Protein AF-A0A7U5Y469-F1 (afdb_monomer_lite)

Foldseek 3Di:
DDDDDDDDDDDDPDDDPDDDDDDPDPDPPVVVVVVVVVVVVVVVVVVVDPPCPVVVVVVVCVVCCLQDDDPPWWAKEWEAEPVDDLVLLLQQLLLCVLLLHEYEYLAADVNDPVNRVVSCCVRNVVSPRHYYYDNLVCQQDVPPAPGKIKIFGDDPPDDQGPDSYGDPVRIFMDHDSDHLLVRLVVRCVVPVVCVVVSVVSNVSSVD

Structure (mmCIF, N/CA/C/O backbone):
data_AF-A0A7U5Y469-F1
#
_entry.id   AF-A0A7U5Y469-F1
#
loop_
_atom_site.group_PDB
_atom_site.id
_atom_site.type_symbol
_atom_site.label_atom_id
_atom_site.label_alt_id
_atom_site.label_comp_id
_atom_site.label_asym_id
_atom_site.label_entity_id
_atom_site.label_seq_id
_atom_site.pdbx_PDB_ins_code
_atom_site.Cartn_x
_atom_site.Cartn_y
_atom_site.Cartn_z
_atom_site.occupancy
_atom_site.B_iso_or_equiv
_atom_site.auth_seq_id
_atom_site.auth_comp_id
_atom_site.auth_asym_id
_atom_site.auth_atom_id
_atom_site.pdbx_PDB_model_num
ATOM 1 N N . MET A 1 1 ? -8.457 34.739 -62.407 1.00 38.78 1 MET A N 1
ATOM 2 C CA . MET A 1 1 ? -8.232 36.178 -62.686 1.00 38.78 1 MET A CA 1
ATOM 3 C C . MET A 1 1 ? -8.998 36.943 -61.613 1.00 38.78 1 MET A C 1
ATOM 5 O O . MET A 1 1 ? -10.177 36.676 -61.470 1.00 38.78 1 MET A O 1
ATOM 9 N N . ARG A 1 2 ? -8.314 37.534 -60.618 1.00 35.31 2 ARG A N 1
ATOM 10 C CA . ARG A 1 2 ? -7.908 38.963 -60.563 1.00 35.31 2 ARG A CA 1
ATOM 11 C C . ARG A 1 2 ? -9.117 39.903 -60.710 1.00 35.31 2 ARG A C 1
ATOM 13 O O . ARG A 1 2 ? -9.827 39.750 -61.685 1.00 35.31 2 ARG A O 1
ATOM 20 N N . ALA A 1 3 ? -9.351 40.951 -59.931 1.00 37.88 3 ALA A N 1
ATOM 21 C CA . ALA A 1 3 ? -8.860 41.505 -58.668 1.00 37.88 3 ALA A CA 1
ATOM 22 C C . ALA A 1 3 ? -9.616 42.846 -58.497 1.00 37.88 3 ALA A C 1
ATOM 24 O O . ALA A 1 3 ? -9.949 43.460 -59.508 1.00 37.88 3 ALA A O 1
ATOM 25 N N . ALA A 1 4 ? -9.717 43.325 -57.250 1.00 42.72 4 ALA A N 1
ATOM 26 C CA . ALA A 1 4 ? -9.890 44.736 -56.855 1.00 42.72 4 ALA A CA 1
ATOM 27 C C . ALA A 1 4 ? -11.288 45.365 -57.091 1.00 42.72 4 ALA A C 1
ATOM 29 O O . ALA A 1 4 ? -12.003 44.980 -58.000 1.00 42.72 4 ALA A O 1
ATOM 30 N N . ALA A 1 5 ? -11.773 46.336 -56.316 1.00 42.03 5 ALA A N 1
ATOM 31 C CA . ALA A 1 5 ? -11.178 47.215 -55.306 1.00 42.03 5 ALA A CA 1
ATOM 32 C C . ALA A 1 5 ? -12.344 47.732 -54.418 1.00 42.03 5 ALA A C 1
ATOM 34 O O . ALA A 1 5 ? -13.440 47.927 -54.927 1.00 42.03 5 ALA A O 1
ATOM 35 N N . ALA A 1 6 ? -12.215 47.784 -53.092 1.00 44.22 6 ALA A N 1
ATOM 36 C CA . ALA A 1 6 ? -11.755 48.940 -52.307 1.00 44.22 6 ALA A CA 1
ATOM 37 C C . ALA A 1 6 ? -12.898 49.838 -51.785 1.00 44.22 6 ALA A C 1
ATOM 39 O O . ALA A 1 6 ? -13.894 50.063 -52.458 1.00 44.22 6 ALA A O 1
ATOM 40 N N . ASN A 1 7 ? -12.661 50.380 -50.586 1.00 46.97 7 ASN A N 1
ATOM 41 C CA . ASN A 1 7 ? -13.441 51.367 -49.833 1.00 46.97 7 ASN A CA 1
ATOM 42 C C . ASN A 1 7 ? -14.693 50.870 -49.110 1.00 46.97 7 ASN A C 1
ATOM 44 O O . ASN A 1 7 ? -15.785 50.906 -49.654 1.00 46.97 7 ASN A O 1
ATOM 48 N N . LEU A 1 8 ? -14.514 50.518 -47.833 1.00 44.88 8 LEU A N 1
ATOM 49 C CA . LEU A 1 8 ? -15.251 51.098 -46.694 1.00 44.88 8 LEU A CA 1
ATOM 50 C C . LEU A 1 8 ? -14.643 50.562 -45.379 1.00 44.88 8 LEU A C 1
ATOM 52 O O . LEU A 1 8 ? -15.310 49.981 -44.528 1.00 44.88 8 LEU A O 1
ATOM 56 N N . LEU A 1 9 ? -13.325 50.746 -45.218 1.00 44.69 9 LEU A N 1
ATOM 57 C CA . LEU A 1 9 ? -12.769 50.910 -43.875 1.00 44.69 9 LEU A CA 1
ATOM 58 C C . LEU A 1 9 ? -13.308 52.242 -43.321 1.00 44.69 9 LEU A C 1
ATOM 60 O O . LEU A 1 9 ? -13.488 53.196 -44.080 1.00 44.69 9 LEU A O 1
ATOM 64 N N . THR A 1 10 ? -13.405 52.340 -41.994 1.00 50.31 10 THR A N 1
ATOM 65 C CA . THR A 1 10 ? -13.473 53.590 -41.200 1.00 50.31 10 THR A CA 1
ATOM 66 C C . THR A 1 10 ? -14.848 54.167 -40.811 1.00 50.31 10 THR A C 1
ATOM 68 O O . THR A 1 10 ? -15.039 55.374 -40.922 1.00 50.31 10 THR A O 1
ATOM 71 N N . THR A 1 11 ? -15.804 53.391 -40.267 1.00 48.69 11 THR A N 1
ATOM 72 C CA . THR A 1 11 ? -16.875 54.035 -39.442 1.00 48.69 11 THR A CA 1
ATOM 73 C C . THR A 1 11 ? -17.610 53.201 -38.378 1.00 48.69 11 THR A C 1
ATOM 75 O O . THR A 1 11 ? -18.573 53.701 -37.813 1.00 48.69 11 THR A O 1
ATOM 78 N N . LEU A 1 12 ? -17.201 51.973 -38.036 1.00 46.12 12 LEU A N 1
ATOM 79 C CA . LEU A 1 12 ? -17.941 51.168 -37.031 1.00 46.12 12 LEU A CA 1
ATOM 80 C C . LEU A 1 12 ? -17.178 50.886 -35.725 1.00 46.12 12 LEU A C 1
ATOM 82 O O . LEU A 1 12 ? -17.640 50.123 -34.884 1.00 46.12 12 LEU A O 1
ATOM 86 N N . LEU A 1 13 ? -16.044 51.557 -35.507 1.00 50.41 13 LEU A N 1
ATOM 87 C CA . LEU A 1 13 ? -15.354 51.610 -34.213 1.00 50.41 13 LEU A CA 1
ATOM 88 C C . LEU A 1 13 ? -15.715 52.897 -33.466 1.00 50.41 13 LEU A C 1
ATOM 90 O O . LEU A 1 13 ? -14.867 53.767 -33.295 1.00 50.41 13 LEU A O 1
ATOM 94 N N . THR A 1 14 ? -16.966 53.064 -33.041 1.00 50.84 14 THR A N 1
ATOM 95 C CA . THR A 1 14 ? -17.320 53.945 -31.911 1.00 50.84 14 THR A CA 1
ATOM 96 C C . THR A 1 14 ? -18.787 53.741 -31.538 1.00 50.84 14 THR A C 1
ATOM 98 O O . THR A 1 14 ? -19.609 53.526 -32.410 1.00 50.84 14 THR A O 1
ATOM 101 N N . THR A 1 15 ? -19.095 53.849 -30.243 1.00 51.00 15 THR A N 1
ATOM 102 C CA . THR A 1 15 ? -20.435 53.821 -29.616 1.00 51.00 15 THR A CA 1
ATOM 103 C C . THR A 1 15 ? -21.035 52.454 -29.259 1.00 51.00 15 THR A C 1
ATOM 105 O O . THR A 1 15 ? -22.102 52.084 -29.734 1.00 51.00 15 THR A O 1
ATOM 108 N N . ALA A 1 16 ? -20.417 51.747 -28.308 1.00 43.84 16 ALA A N 1
ATOM 109 C CA . ALA A 1 16 ? -21.156 50.842 -27.410 1.00 43.84 16 ALA A CA 1
ATOM 110 C C . ALA A 1 16 ? -20.590 50.822 -25.970 1.00 43.84 16 ALA A C 1
ATOM 112 O O . ALA A 1 16 ? -20.746 49.850 -25.241 1.00 43.84 16 ALA A O 1
ATOM 113 N N . SER A 1 17 ? -19.931 51.906 -25.542 1.00 47.94 17 SER A N 1
ATOM 114 C CA . SER A 1 17 ? -19.347 52.053 -24.195 1.00 47.94 17 SER A CA 1
ATOM 115 C C . SER A 1 17 ? -20.264 52.771 -23.196 1.00 47.94 17 SER A C 1
ATOM 117 O O . SER A 1 17 ? -19.776 53.341 -22.226 1.00 47.94 17 SER A O 1
ATOM 119 N N . VAL A 1 18 ? -21.584 52.778 -23.402 1.00 45.66 18 VAL A N 1
ATOM 120 C CA . VAL A 1 18 ? -22.520 53.450 -22.483 1.00 45.66 18 VAL A CA 1
ATOM 121 C C . VAL A 1 18 ? -23.610 52.481 -22.045 1.00 45.66 18 VAL A C 1
ATOM 123 O O . VAL A 1 18 ? -24.737 52.530 -22.517 1.00 45.66 18 VAL A O 1
ATOM 126 N N . VAL A 1 19 ? -23.254 51.598 -21.115 1.00 46.66 19 VAL A N 1
ATOM 127 C CA . VAL A 1 19 ? -24.196 51.065 -20.122 1.00 46.66 19 VAL A CA 1
ATOM 128 C C . VAL A 1 19 ? -23.485 51.153 -18.775 1.00 46.66 19 VAL A C 1
ATOM 130 O O . VAL A 1 19 ? -22.853 50.209 -18.308 1.00 46.66 19 VAL A O 1
ATOM 133 N N . ILE A 1 20 ? -23.513 52.352 -18.193 1.00 50.09 20 ILE A N 1
ATOM 134 C CA . ILE A 1 20 ? -23.060 52.621 -16.830 1.00 50.09 20 ILE A CA 1
ATOM 135 C C . ILE A 1 20 ? -24.307 52.754 -15.954 1.00 50.09 20 ILE A C 1
ATOM 137 O O . ILE A 1 20 ? -25.084 53.685 -16.116 1.00 50.09 20 ILE A O 1
ATOM 141 N N . CYS A 1 21 ? -24.447 51.799 -15.034 1.00 47.06 21 CYS A N 1
ATOM 142 C CA . CYS A 1 21 ? -24.882 51.952 -13.643 1.00 47.06 21 CYS A CA 1
ATOM 143 C C . CYS A 1 21 ? -25.937 53.041 -13.342 1.00 47.06 21 CYS A C 1
ATOM 145 O O . CYS A 1 21 ? -25.638 54.104 -12.795 1.00 47.06 21 CYS A O 1
ATOM 147 N N . GLU A 1 22 ? -27.200 52.732 -13.626 1.00 49.53 22 GLU A N 1
ATOM 148 C CA . GLU A 1 22 ? -28.364 53.522 -13.220 1.00 49.53 22 GLU A CA 1
ATOM 149 C C . GLU A 1 22 ? -28.902 53.054 -11.856 1.00 49.53 22 GLU A C 1
ATOM 151 O O . GLU A 1 22 ? -29.916 52.369 -11.763 1.00 49.53 22 GLU A O 1
ATOM 156 N N . SER A 1 23 ? -28.205 53.386 -10.765 1.00 48.56 23 SER A N 1
ATOM 157 C CA . SER A 1 23 ? -28.749 53.179 -9.405 1.00 48.56 23 SER A CA 1
ATOM 158 C C . SER A 1 23 ? -28.303 54.207 -8.353 1.00 48.56 23 SER A C 1
ATOM 160 O O . SER A 1 23 ? -28.606 54.074 -7.168 1.00 48.56 23 SER A O 1
ATOM 162 N N . ALA A 1 24 ? -27.643 55.297 -8.753 1.00 49.44 24 ALA A N 1
ATOM 163 C CA . ALA A 1 24 ? -26.948 56.192 -7.824 1.00 49.44 24 ALA A CA 1
ATOM 164 C C . ALA A 1 24 ? -27.745 57.422 -7.330 1.00 49.44 24 ALA A C 1
ATOM 166 O O . ALA A 1 24 ? -27.166 58.503 -7.228 1.00 49.44 24 ALA A O 1
ATOM 167 N N . ARG A 1 25 ? -29.048 57.324 -7.008 1.00 49.28 25 ARG A N 1
ATOM 168 C CA . ARG A 1 25 ? -29.779 58.484 -6.426 1.00 49.28 25 ARG A CA 1
ATOM 169 C C . ARG A 1 25 ? -30.718 58.229 -5.245 1.00 49.28 25 ARG A C 1
ATOM 171 O O . ARG A 1 25 ? -31.347 59.179 -4.792 1.00 49.28 25 ARG A O 1
ATOM 178 N N . ALA A 1 26 ? -30.785 57.025 -4.678 1.00 48.25 26 ALA A N 1
ATOM 179 C CA . ALA A 1 26 ? -31.778 56.756 -3.629 1.00 48.25 26 ALA A CA 1
ATOM 180 C C . ALA A 1 26 ? -31.285 55.917 -2.438 1.00 48.25 26 ALA A C 1
ATOM 182 O O . ALA A 1 26 ? -32.012 55.039 -1.998 1.00 48.25 26 ALA A O 1
ATOM 183 N N . GLN A 1 27 ? -30.092 56.162 -1.877 1.00 52.81 27 GLN A N 1
ATOM 184 C CA . GLN A 1 27 ? -29.659 55.483 -0.635 1.00 52.81 27 GLN A CA 1
ATOM 185 C C . GLN A 1 27 ? -28.788 56.368 0.282 1.00 52.81 27 GLN A C 1
ATOM 187 O O . GLN A 1 27 ? -27.639 56.051 0.560 1.00 52.81 27 GLN A O 1
ATOM 192 N N . ALA A 1 28 ? -29.334 57.480 0.788 1.00 50.78 28 ALA A N 1
ATOM 193 C CA . ALA A 1 28 ? -28.667 58.319 1.803 1.00 50.78 28 ALA A CA 1
ATOM 194 C C . ALA A 1 28 ? -29.178 58.092 3.248 1.00 50.78 28 ALA A C 1
ATOM 196 O O . ALA A 1 28 ? -28.729 58.763 4.172 1.00 50.78 28 ALA A O 1
ATOM 197 N N . GLY A 1 29 ? -30.114 57.155 3.460 1.00 47.47 29 GLY A N 1
ATOM 198 C CA . GLY A 1 29 ? -30.741 56.906 4.772 1.00 47.47 29 GLY A CA 1
ATOM 199 C C . GLY A 1 29 ? -30.351 55.597 5.470 1.00 47.47 29 GLY A C 1
ATOM 200 O O . GLY A 1 29 ? -30.452 55.512 6.688 1.00 47.47 29 GLY A O 1
ATOM 201 N N . LEU A 1 30 ? -29.876 54.584 4.737 1.00 49.69 30 LEU A N 1
ATOM 202 C CA . LEU A 1 30 ? -29.615 53.240 5.286 1.00 49.69 30 LEU A CA 1
ATOM 203 C C . LEU A 1 30 ? -28.184 53.055 5.822 1.00 49.69 30 LEU A C 1
ATOM 205 O O . LEU A 1 30 ? -27.932 52.163 6.628 1.00 49.69 30 LEU A O 1
ATOM 209 N N . THR A 1 31 ? -27.245 53.923 5.443 1.00 49.34 31 THR A N 1
ATOM 210 C CA . THR A 1 31 ? -25.843 53.852 5.890 1.00 49.34 31 THR A CA 1
ATOM 211 C C . THR A 1 31 ? -25.619 54.360 7.314 1.00 49.34 31 THR A C 1
ATOM 213 O O . THR A 1 31 ? -24.613 54.001 7.920 1.00 49.34 31 THR A O 1
ATOM 216 N N . ARG A 1 32 ? -26.551 55.131 7.902 1.00 49.47 32 ARG A N 1
ATOM 217 C CA . ARG A 1 32 ? -26.468 55.491 9.332 1.00 49.47 32 ARG A CA 1
ATOM 218 C C . ARG A 1 32 ? -26.771 54.308 10.246 1.00 49.47 32 ARG A C 1
ATOM 220 O O . ARG A 1 32 ? -26.072 54.129 11.232 1.00 49.47 32 ARG A O 1
ATOM 227 N N . GLN A 1 33 ? -27.766 53.492 9.903 1.00 49.38 33 GLN A N 1
ATOM 228 C CA . GLN A 1 33 ? -28.165 52.361 10.744 1.00 49.38 33 GLN A CA 1
ATOM 229 C C . GLN A 1 33 ? -27.181 51.184 10.651 1.00 49.38 33 GLN A C 1
ATOM 231 O O . GLN A 1 33 ? -26.982 50.468 11.629 1.00 49.38 33 GLN A O 1
ATOM 236 N N . TYR A 1 34 ? -26.516 51.014 9.503 1.00 43.62 34 TYR A N 1
ATOM 237 C CA . TYR A 1 34 ? -25.501 49.971 9.337 1.00 43.62 34 TYR A CA 1
ATOM 238 C C . TYR A 1 34 ? -24.209 50.259 10.123 1.00 43.62 34 TYR A C 1
ATOM 240 O O . TYR A 1 34 ? -23.581 49.333 10.621 1.00 43.62 34 TYR A O 1
ATOM 248 N N . ASN A 1 35 ? -23.828 51.532 10.288 1.00 56.12 35 ASN A N 1
ATOM 249 C CA . ASN A 1 35 ? -22.576 51.892 10.964 1.00 56.12 35 ASN A CA 1
ATOM 250 C C . ASN A 1 35 ? -22.630 51.688 12.496 1.00 56.12 35 ASN A C 1
ATOM 252 O O . ASN A 1 35 ? -21.603 51.432 13.120 1.00 56.12 35 ASN A O 1
ATOM 256 N N . ASP A 1 36 ? -23.823 51.750 13.092 1.00 45.97 36 ASP A N 1
ATOM 257 C CA . ASP A 1 36 ? -24.035 51.590 14.540 1.00 45.97 36 ASP A CA 1
ATOM 258 C C . ASP A 1 36 ? -23.906 50.117 14.982 1.00 45.97 36 ASP A C 1
ATOM 260 O O . ASP A 1 36 ? -23.249 49.781 15.965 1.00 45.97 36 ASP A O 1
ATOM 264 N N . SER A 1 37 ? -24.413 49.189 14.162 1.00 49.16 37 SER A N 1
ATOM 265 C CA . SER A 1 37 ? -24.309 47.744 14.425 1.00 49.16 37 SER A CA 1
ATOM 266 C C . SER A 1 37 ? -22.900 47.183 14.181 1.00 49.16 37 SER A C 1
ATOM 268 O O . SER A 1 37 ? -22.519 46.189 14.803 1.00 49.16 37 SER A O 1
ATOM 270 N N . SER A 1 38 ? -22.076 47.846 13.363 1.00 49.66 38 SER A N 1
ATOM 271 C CA . SER A 1 38 ? -20.653 47.512 13.219 1.00 49.66 38 SER A CA 1
ATOM 272 C C . SER A 1 38 ? -19.763 48.009 14.367 1.00 49.66 38 SER A C 1
ATOM 274 O O . SER A 1 38 ? -18.688 47.443 14.556 1.00 49.66 38 SER A O 1
ATOM 276 N N . GLN A 1 39 ? -20.183 49.005 15.163 1.00 51.97 39 GLN A N 1
ATOM 277 C CA . GLN A 1 39 ? -19.380 49.494 16.299 1.00 51.97 39 GLN A CA 1
ATOM 278 C C . GLN A 1 39 ? -19.619 48.725 17.607 1.00 51.97 39 GLN A C 1
ATOM 280 O O . GLN A 1 39 ? -18.714 48.650 18.439 1.00 51.97 39 GLN A O 1
ATOM 285 N N . GLN A 1 40 ? -20.768 48.061 17.774 1.00 49.78 40 GLN A N 1
ATOM 286 C CA . GLN A 1 40 ? -20.980 47.175 18.928 1.00 49.78 40 GLN A CA 1
ATOM 287 C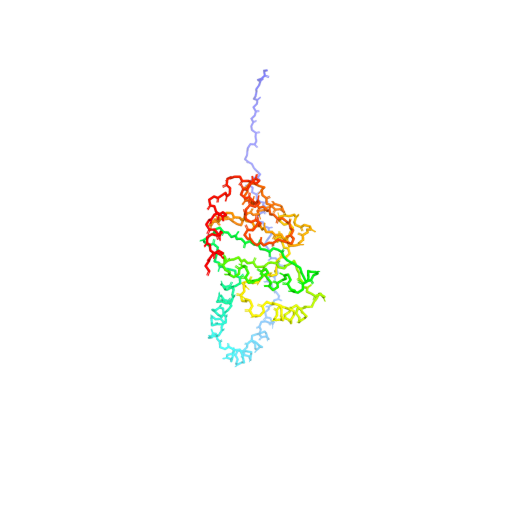 C . GLN A 1 40 ? -20.271 45.812 18.768 1.00 49.78 40 GLN A C 1
ATOM 289 O O . GLN A 1 40 ? -19.826 45.231 19.755 1.00 49.78 40 GLN A O 1
ATOM 294 N N . SER A 1 41 ? -20.097 45.307 17.538 1.00 46.53 41 SER A N 1
ATOM 295 C CA . SER A 1 41 ? -19.478 43.989 17.296 1.00 46.53 41 SER A CA 1
ATOM 296 C C . SER A 1 41 ? -17.939 43.998 17.330 1.00 46.53 41 SER A C 1
ATOM 298 O O . SER A 1 41 ? -17.324 42.935 17.431 1.00 46.53 41 SER A O 1
ATOM 300 N N . SER A 1 42 ? -17.292 45.171 17.294 1.00 48.62 42 SER A N 1
ATOM 301 C CA . SER A 1 42 ? -15.830 45.306 17.417 1.00 48.62 42 SER A CA 1
ATOM 302 C C . SER A 1 42 ? -15.303 45.184 18.852 1.00 48.62 42 SER A C 1
ATOM 304 O O . SER A 1 42 ? -14.103 44.995 19.036 1.00 48.62 42 SER A O 1
ATOM 306 N N . ALA A 1 43 ? -16.169 45.246 19.870 1.00 46.28 43 ALA A N 1
ATOM 307 C CA . ALA A 1 43 ? -15.771 45.016 21.262 1.00 46.28 43 ALA A CA 1
ATOM 308 C C . ALA A 1 43 ? -15.692 43.517 21.620 1.00 46.28 43 ALA A C 1
ATOM 310 O O . ALA A 1 43 ? -14.866 43.132 22.446 1.00 46.28 43 ALA A O 1
ATOM 311 N N . ASP A 1 44 ? -16.478 42.664 20.950 1.00 44.22 44 ASP A N 1
ATOM 312 C CA . ASP A 1 44 ? -16.439 41.205 21.142 1.00 44.22 44 ASP A CA 1
ATOM 313 C C . ASP A 1 44 ? -15.594 40.467 20.087 1.00 44.22 44 ASP A C 1
ATOM 315 O O . ASP A 1 44 ? -15.032 39.414 20.386 1.00 44.22 44 ASP A O 1
ATOM 319 N N . ALA A 1 45 ? -15.367 41.052 18.902 1.00 44.94 45 ALA A N 1
ATOM 320 C CA . ALA A 1 45 ? -14.375 40.549 17.941 1.00 44.94 45 ALA A CA 1
ATOM 321 C C . ALA A 1 45 ? -12.917 40.767 18.398 1.00 44.94 45 ALA A C 1
ATOM 323 O O . ALA A 1 45 ? -12.018 40.060 17.952 1.00 44.94 45 ALA A O 1
ATOM 324 N N . ALA A 1 46 ? -12.670 41.688 19.337 1.00 45.41 46 ALA A N 1
ATOM 325 C CA . ALA A 1 46 ? -11.348 41.905 19.930 1.00 45.41 46 ALA A CA 1
ATOM 326 C C . ALA A 1 46 ? -10.919 40.805 20.928 1.00 45.41 46 ALA A C 1
ATOM 328 O O . ALA A 1 46 ? -9.792 40.840 21.422 1.00 45.41 46 ALA A O 1
ATOM 329 N N . ARG A 1 47 ? -11.780 39.816 21.230 1.00 44.81 47 ARG A N 1
ATOM 330 C CA . ARG A 1 47 ? -11.419 38.648 22.059 1.00 44.81 47 ARG A CA 1
ATOM 331 C C . ARG A 1 47 ? -11.055 37.393 21.269 1.00 44.81 47 ARG A C 1
ATOM 333 O O . ARG A 1 47 ? -10.522 36.461 21.864 1.00 44.81 47 ARG A O 1
ATOM 340 N N . VAL A 1 48 ? -11.260 37.371 19.954 1.00 55.78 48 VAL A N 1
ATOM 341 C CA . VAL A 1 48 ? -10.639 36.354 19.096 1.00 55.78 48 VAL A CA 1
ATOM 342 C C . VAL A 1 48 ? -9.344 36.966 18.589 1.00 55.78 48 VAL A C 1
ATOM 344 O O . VAL A 1 48 ? -9.310 37.637 17.560 1.00 55.78 48 VAL A O 1
ATOM 347 N N . SER A 1 49 ? -8.291 36.844 19.396 1.00 57.72 49 SER A N 1
ATOM 348 C CA . SER A 1 49 ? -7.004 37.445 19.076 1.00 57.72 49 SER A CA 1
ATOM 349 C C . SER A 1 49 ? -6.498 36.905 17.736 1.00 57.72 49 SER A C 1
ATOM 351 O O . SER A 1 49 ? -6.493 35.703 17.468 1.00 57.72 49 SER A O 1
ATOM 353 N N . SER A 1 50 ? -6.007 37.814 16.898 1.00 55.03 50 SER A N 1
ATOM 354 C CA . SER A 1 50 ? -5.276 37.529 15.657 1.00 55.03 50 SER A CA 1
ATOM 355 C C . SER A 1 50 ? -3.997 36.702 15.869 1.00 55.03 50 SER A C 1
ATOM 357 O O . SER A 1 50 ? -3.276 36.415 14.915 1.00 55.03 50 SER A O 1
ATOM 359 N N . THR A 1 51 ? -3.715 36.305 17.109 1.00 56.09 51 THR A N 1
ATOM 360 C CA . THR A 1 51 ? -2.520 35.583 17.533 1.00 56.09 51 THR A CA 1
ATOM 361 C C . THR A 1 51 ? -2.607 34.073 17.307 1.00 56.09 51 THR A C 1
ATOM 363 O O . THR A 1 51 ? -1.566 33.430 17.340 1.00 56.09 51 THR A O 1
ATOM 366 N N . ASP A 1 52 ? -3.775 33.486 17.025 1.00 67.50 52 ASP A N 1
ATOM 367 C CA . ASP A 1 52 ? -3.876 32.011 16.998 1.00 67.50 52 ASP A CA 1
ATOM 368 C C . ASP A 1 52 ? -4.268 31.396 15.647 1.00 67.50 52 ASP A C 1
ATOM 370 O O . ASP A 1 52 ? -4.392 30.184 15.512 1.00 67.50 52 ASP A O 1
ATOM 374 N N . LEU A 1 53 ? -4.417 32.202 14.593 1.00 70.94 53 LEU A N 1
ATOM 375 C CA . LEU A 1 53 ? -4.608 31.660 13.239 1.00 70.94 53 LEU A CA 1
ATOM 376 C C . LEU A 1 53 ? -3.290 31.155 12.643 1.00 70.94 53 LEU A C 1
ATOM 378 O O . LEU A 1 53 ? -3.269 30.112 11.999 1.00 70.94 53 LEU A O 1
ATOM 382 N N . SER A 1 54 ? -2.182 31.858 12.884 1.00 74.56 54 SER A N 1
ATOM 383 C CA . SER A 1 54 ? -0.848 31.450 12.426 1.00 74.56 54 SER A CA 1
ATOM 384 C C . SER A 1 54 ? -0.295 30.268 13.226 1.00 74.56 54 SER A C 1
ATOM 386 O O . SER A 1 54 ? 0.354 29.393 12.657 1.00 74.56 54 SER A O 1
ATOM 388 N N . ALA A 1 55 ? -0.586 30.196 14.526 1.00 81.31 55 ALA A N 1
ATOM 389 C CA . ALA A 1 55 ? -0.232 29.050 15.356 1.00 81.31 55 ALA A CA 1
ATOM 390 C C . ALA A 1 55 ? -1.068 27.813 14.990 1.00 81.31 55 ALA A C 1
ATOM 392 O O . ALA A 1 55 ? -0.495 26.738 14.810 1.00 81.31 55 ALA A O 1
ATOM 393 N N . LEU A 1 56 ? -2.377 27.964 14.755 1.00 78.94 56 LEU A N 1
ATOM 394 C CA . LEU A 1 56 ? -3.209 26.885 14.224 1.00 78.94 56 LEU A CA 1
ATOM 395 C C . LEU A 1 56 ? -2.769 26.456 12.815 1.00 78.94 56 LEU A C 1
ATOM 397 O O . LEU A 1 56 ? -2.653 25.260 12.562 1.00 78.94 56 LEU A O 1
ATOM 401 N N . ALA A 1 57 ? -2.450 27.399 11.920 1.00 81.75 57 ALA A N 1
ATOM 402 C CA . ALA A 1 57 ? -1.897 27.098 10.599 1.00 81.75 57 ALA A CA 1
ATOM 403 C C . ALA A 1 57 ? -0.578 26.323 10.707 1.00 81.75 57 ALA A C 1
ATOM 405 O O . ALA A 1 57 ? -0.427 25.309 10.043 1.00 81.75 57 ALA A O 1
ATOM 406 N N . ALA A 1 58 ? 0.328 26.698 11.612 1.00 79.25 58 ALA A N 1
ATOM 407 C CA . ALA A 1 58 ? 1.571 25.964 11.843 1.00 79.25 58 ALA A CA 1
ATOM 408 C C . ALA A 1 58 ? 1.342 24.562 12.441 1.00 79.25 58 ALA A C 1
ATOM 410 O O . ALA A 1 58 ? 2.141 23.651 12.221 1.00 79.25 58 ALA A O 1
ATOM 411 N N . VAL A 1 59 ? 0.274 24.360 13.218 1.00 79.69 59 VAL A N 1
ATOM 412 C CA . VAL A 1 59 ? -0.133 23.029 13.699 1.00 79.69 59 VAL A CA 1
ATOM 413 C C . VAL A 1 59 ? -0.705 22.198 12.551 1.00 79.69 59 VAL A C 1
ATOM 415 O O . VAL A 1 59 ? -0.302 21.046 12.394 1.00 79.69 59 VAL A O 1
ATOM 418 N N . TYR A 1 60 ? -1.570 22.774 11.711 1.00 74.56 60 TYR A N 1
ATOM 419 C CA . TYR A 1 60 ? -2.090 22.103 10.521 1.00 74.56 60 TYR A CA 1
ATOM 420 C C . TYR A 1 60 ? -1.009 21.836 9.484 1.00 74.56 60 TYR A C 1
ATOM 422 O O . TYR A 1 60 ? -1.040 20.771 8.905 1.00 74.56 60 TYR A O 1
ATOM 430 N N . GLU A 1 61 ? -0.037 22.716 9.262 1.00 69.12 61 GLU A N 1
ATOM 431 C CA . GLU A 1 61 ? 1.083 22.482 8.345 1.00 69.12 61 GLU A CA 1
ATOM 432 C C . GLU A 1 61 ? 2.029 21.403 8.869 1.00 69.12 61 GLU A C 1
ATOM 434 O O . GLU A 1 61 ? 2.534 20.605 8.087 1.00 69.12 61 GLU A O 1
ATOM 439 N N . ARG A 1 62 ? 2.226 21.300 10.189 1.00 64.06 62 ARG A N 1
ATOM 440 C CA . ARG A 1 62 ? 2.955 20.167 10.782 1.00 64.06 62 ARG A CA 1
ATOM 441 C C . ARG A 1 62 ? 2.165 18.866 10.655 1.00 64.06 62 ARG A C 1
ATOM 443 O O . ARG A 1 62 ? 2.745 17.855 10.282 1.00 64.06 62 ARG A O 1
ATOM 450 N N . ALA A 1 63 ? 0.856 18.890 10.904 1.00 57.41 63 ALA A N 1
ATOM 451 C CA . ALA A 1 63 ? -0.010 17.719 10.761 1.00 57.41 63 ALA A CA 1
ATOM 452 C C . ALA A 1 63 ? -0.196 17.304 9.285 1.00 57.41 63 ALA A C 1
ATOM 454 O O . ALA A 1 63 ? -0.164 16.119 8.962 1.00 57.41 63 ALA A O 1
ATOM 455 N N . ALA A 1 64 ? -0.320 18.271 8.377 1.00 53.22 64 ALA A N 1
ATOM 456 C CA . ALA A 1 64 ? -0.404 18.105 6.929 1.00 53.22 64 ALA A CA 1
ATOM 457 C C . ALA A 1 64 ? 0.939 17.663 6.350 1.00 53.22 64 ALA A C 1
ATOM 459 O O . ALA A 1 64 ? 0.968 16.767 5.519 1.00 53.22 64 ALA A O 1
ATOM 460 N N . GLY A 1 65 ? 2.054 18.199 6.847 1.00 45.22 65 GLY A N 1
ATOM 461 C CA . GLY A 1 65 ? 3.403 17.751 6.515 1.00 45.22 65 GLY A CA 1
ATOM 462 C C . GLY A 1 65 ? 3.671 16.307 6.940 1.00 45.22 65 GLY A C 1
ATOM 463 O O . GLY A 1 65 ? 4.414 15.616 6.255 1.00 45.22 65 GLY A O 1
ATOM 464 N N . THR A 1 66 ? 3.014 15.809 7.997 1.00 47.34 66 THR A N 1
ATOM 465 C CA . THR A 1 66 ? 3.067 14.384 8.368 1.00 47.34 66 THR A CA 1
ATOM 466 C C . THR A 1 66 ? 2.111 13.489 7.574 1.00 47.34 66 THR A C 1
ATOM 468 O O . THR A 1 66 ? 2.373 12.294 7.481 1.00 47.34 66 THR A O 1
ATOM 471 N N . VAL A 1 67 ? 1.022 14.021 6.995 1.00 49.00 67 VAL A N 1
ATOM 472 C CA . VAL A 1 67 ? 0.094 13.230 6.150 1.00 49.00 67 VAL A CA 1
ATOM 473 C C . VAL A 1 67 ? 0.337 13.381 4.644 1.00 49.00 67 VAL A C 1
ATOM 475 O O . VAL A 1 67 ? -0.196 12.602 3.859 1.00 49.00 67 VAL A O 1
ATOM 478 N N . ALA A 1 68 ? 1.126 14.366 4.223 1.00 51.69 68 ALA A N 1
ATOM 479 C CA . ALA A 1 68 ? 1.329 14.713 2.825 1.00 51.69 68 ALA A CA 1
ATOM 480 C C . ALA A 1 68 ? 2.686 15.391 2.608 1.00 51.69 68 ALA A C 1
ATOM 482 O O . ALA A 1 68 ? 2.731 16.524 2.148 1.00 51.69 68 ALA A O 1
ATOM 483 N N . SER A 1 69 ? 3.795 14.737 2.946 1.00 48.03 69 SER A N 1
ATOM 484 C CA . SER A 1 69 ? 5.134 15.050 2.421 1.00 48.03 69 SER A CA 1
ATOM 485 C C . SER A 1 69 ? 6.130 14.054 2.987 1.00 48.03 69 SER A C 1
ATOM 487 O O . SER A 1 69 ? 6.323 14.056 4.191 1.00 48.03 69 SER A O 1
ATOM 489 N N . GLN A 1 70 ? 6.759 13.240 2.140 1.00 46.47 70 GLN A N 1
ATOM 490 C CA . GLN A 1 70 ? 8.209 12.970 2.107 1.00 46.47 70 GLN A CA 1
ATOM 491 C C . GLN A 1 70 ? 8.471 11.836 1.104 1.00 46.47 70 GLN A C 1
ATOM 493 O O . GLN A 1 70 ? 8.930 10.766 1.470 1.00 46.47 70 GLN A O 1
ATOM 498 N N . GLU A 1 71 ? 8.207 12.060 -0.184 1.00 51.66 71 GLU A N 1
ATOM 499 C CA . GLU A 1 71 ? 8.621 11.103 -1.222 1.00 51.66 71 GLU A CA 1
ATOM 500 C C . GLU A 1 71 ? 9.733 11.721 -2.072 1.00 51.66 71 GLU A C 1
ATOM 502 O O . GLU A 1 71 ? 9.624 11.875 -3.287 1.00 51.66 71 GLU A O 1
ATOM 507 N N . THR A 1 72 ? 10.840 12.091 -1.424 1.00 51.34 72 THR A N 1
ATOM 508 C CA . THR A 1 72 ? 12.114 12.306 -2.127 1.00 51.34 72 THR A CA 1
ATOM 509 C C . THR A 1 72 ? 12.802 10.949 -2.273 1.00 51.34 72 THR A C 1
ATOM 511 O O . THR A 1 72 ? 13.878 10.704 -1.737 1.00 51.34 72 THR A O 1
ATOM 514 N N . GLY A 1 73 ? 12.121 10.014 -2.930 1.00 59.31 73 GLY A N 1
ATOM 515 C CA . GLY A 1 73 ? 12.554 8.632 -3.034 1.00 59.31 73 GLY A CA 1
ATOM 516 C C . GLY A 1 73 ? 11.533 7.765 -3.769 1.00 59.31 73 GLY A C 1
ATOM 517 O O . GLY A 1 73 ? 10.365 8.133 -3.884 1.00 59.31 73 GLY A O 1
ATOM 518 N N . PRO A 1 74 ? 11.976 6.657 -4.376 1.00 60.00 74 PRO A N 1
ATOM 519 C CA . PRO A 1 74 ? 11.065 5.687 -4.958 1.00 60.00 74 PRO A CA 1
ATOM 520 C C . PRO A 1 74 ? 10.179 5.088 -3.862 1.00 60.00 74 PRO A C 1
ATOM 522 O O . PRO A 1 74 ? 10.684 4.567 -2.869 1.00 60.00 74 PRO A O 1
ATOM 525 N N . ALA A 1 75 ? 8.866 5.162 -4.066 1.00 85.06 75 ALA A N 1
ATOM 526 C CA . ALA A 1 75 ? 7.878 4.813 -3.054 1.00 85.06 75 ALA A CA 1
ATOM 527 C C . ALA A 1 75 ? 7.327 3.402 -3.296 1.00 85.06 75 ALA A C 1
ATOM 529 O O . ALA A 1 75 ? 6.871 3.086 -4.403 1.00 85.06 75 ALA A O 1
ATOM 530 N N . LEU A 1 76 ? 7.329 2.568 -2.253 1.00 93.38 76 LEU A N 1
ATOM 531 C CA . LEU A 1 76 ? 6.573 1.317 -2.221 1.00 93.38 76 LEU A CA 1
ATOM 532 C C . LEU A 1 76 ? 5.273 1.551 -1.455 1.00 93.38 76 LEU A C 1
ATOM 534 O O . LEU A 1 76 ? 5.279 1.878 -0.268 1.00 93.38 76 LEU A O 1
ATOM 538 N N . LEU A 1 77 ? 4.156 1.350 -2.144 1.00 94.31 77 LEU A N 1
ATOM 539 C CA . LEU A 1 77 ? 2.820 1.391 -1.570 1.00 94.31 77 LEU A CA 1
ATOM 540 C C . LEU A 1 77 ? 2.267 -0.026 -1.492 1.00 94.31 77 LEU A C 1
ATOM 542 O O . LEU A 1 77 ? 2.320 -0.778 -2.464 1.00 94.31 77 LEU A O 1
ATOM 546 N N . ILE A 1 78 ? 1.706 -0.384 -0.345 1.00 96.56 78 ILE A N 1
ATOM 547 C CA . ILE A 1 78 ? 1.060 -1.677 -0.136 1.00 96.56 78 ILE A CA 1
ATOM 548 C C . ILE A 1 78 ? -0.425 -1.413 0.066 1.00 96.56 78 ILE A C 1
ATOM 550 O O . ILE A 1 78 ? -0.864 -0.951 1.118 1.00 96.56 78 ILE A O 1
ATOM 554 N N . LEU A 1 79 ? -1.201 -1.673 -0.976 1.00 97.25 79 LEU A N 1
ATOM 555 C CA . LEU A 1 79 ? -2.637 -1.464 -0.980 1.00 97.25 79 LEU A CA 1
ATOM 556 C C . LEU A 1 79 ? -3.316 -2.637 -0.273 1.00 97.25 79 LEU A C 1
ATOM 558 O O . LEU A 1 79 ? -3.118 -3.797 -0.642 1.00 97.25 79 LEU A O 1
ATOM 562 N N . VAL A 1 80 ? -4.119 -2.330 0.743 1.00 96.56 80 VAL A N 1
ATOM 563 C CA . VAL A 1 80 ? -4.743 -3.305 1.646 1.00 96.56 80 VAL A CA 1
ATOM 564 C C . VAL A 1 80 ? -6.220 -2.992 1.896 1.00 96.56 80 VAL A C 1
ATOM 566 O O . VAL A 1 80 ? -6.723 -1.913 1.578 1.00 96.56 80 VAL A O 1
ATOM 569 N N . SER A 1 81 ? -6.928 -3.954 2.488 1.00 94.31 81 SER A N 1
ATOM 570 C CA . SER A 1 81 ? -8.325 -3.827 2.918 1.00 94.31 81 SER A CA 1
ATOM 571 C C . SER A 1 81 ? -8.545 -4.554 4.242 1.00 94.31 81 SER A C 1
ATOM 573 O O . SER A 1 81 ? -7.916 -5.580 4.499 1.00 94.31 81 SER A O 1
ATOM 575 N N . PHE A 1 82 ? -9.506 -4.092 5.045 1.00 92.75 82 PHE A N 1
ATOM 576 C CA . PHE A 1 82 ? -9.950 -4.798 6.254 1.00 92.75 82 PHE A CA 1
ATOM 577 C C . PHE A 1 82 ? -10.684 -6.117 5.975 1.00 92.75 82 PHE A C 1
ATOM 579 O O . PHE A 1 82 ? -10.949 -6.865 6.910 1.00 92.75 82 PHE A O 1
ATOM 586 N N . SER A 1 83 ? -10.997 -6.427 4.712 1.00 91.19 83 SER A N 1
ATOM 587 C CA . SER A 1 83 ? -11.469 -7.760 4.313 1.00 91.19 83 SER A CA 1
ATOM 588 C C . SER A 1 83 ? -10.370 -8.828 4.383 1.00 91.19 83 SER A C 1
ATOM 590 O O . SER A 1 83 ? -10.669 -10.017 4.316 1.00 91.19 83 SER A O 1
ATOM 592 N N . MET A 1 84 ? -9.100 -8.424 4.496 1.00 93.69 84 MET A N 1
ATOM 593 C CA . MET A 1 84 ? -7.984 -9.342 4.709 1.00 93.69 84 MET A CA 1
ATOM 594 C C . MET A 1 84 ? -7.944 -9.847 6.160 1.00 93.69 84 MET A C 1
ATOM 596 O O . MET A 1 84 ? -8.328 -9.115 7.077 1.00 93.69 84 MET A O 1
ATOM 600 N N . PRO A 1 85 ? -7.411 -11.057 6.411 1.00 93.44 85 PRO A N 1
ATOM 601 C CA . PRO A 1 85 ? -7.215 -11.548 7.770 1.00 93.44 85 PRO A CA 1
ATOM 602 C C . PRO A 1 85 ? -6.336 -10.597 8.606 1.00 93.44 85 PRO A C 1
ATOM 604 O O . PRO A 1 85 ? -5.294 -10.149 8.113 1.00 93.44 85 PRO A O 1
ATOM 607 N N . PRO A 1 86 ? -6.669 -10.344 9.890 1.00 92.38 86 PRO A N 1
ATOM 608 C CA . PRO A 1 86 ? -5.881 -9.461 10.754 1.00 92.38 86 PRO A CA 1
ATOM 609 C C . PRO A 1 86 ? -4.405 -9.862 10.853 1.00 92.38 86 PRO A C 1
ATOM 611 O O . PRO A 1 86 ? -3.533 -9.000 10.829 1.00 92.38 86 PRO A O 1
ATOM 614 N N . ALA A 1 87 ? -4.110 -11.166 10.888 1.00 92.69 87 ALA A N 1
ATOM 615 C CA . ALA A 1 87 ? -2.738 -11.671 10.929 1.00 92.69 87 ALA A CA 1
ATOM 616 C C . ALA A 1 87 ? -1.925 -11.300 9.673 1.00 92.69 87 ALA A C 1
ATOM 618 O O . ALA A 1 87 ? -0.748 -10.955 9.784 1.00 92.69 87 ALA A O 1
ATOM 619 N N . SER A 1 88 ? -2.546 -11.318 8.486 1.00 94.50 88 SER A N 1
ATOM 620 C CA . SER A 1 88 ? -1.887 -10.886 7.246 1.00 94.50 88 SER A CA 1
ATOM 621 C C . SER A 1 88 ? -1.623 -9.380 7.260 1.00 94.50 88 SER A C 1
ATOM 623 O O . SER A 1 88 ? -0.544 -8.950 6.862 1.00 94.50 88 SER A O 1
ATOM 625 N N . LEU A 1 89 ? -2.558 -8.577 7.779 1.00 94.62 89 LEU A N 1
ATOM 626 C CA . LEU A 1 89 ? -2.378 -7.128 7.911 1.00 94.62 89 LEU A CA 1
ATOM 627 C C . LEU A 1 89 ? -1.249 -6.763 8.889 1.00 94.62 89 LEU A C 1
ATOM 629 O O . LEU A 1 89 ? -0.419 -5.919 8.555 1.00 94.62 89 LEU A O 1
ATOM 633 N N . VAL A 1 90 ? -1.170 -7.426 10.050 1.00 93.94 90 VAL A N 1
ATOM 634 C CA . VAL A 1 90 ? -0.069 -7.246 11.019 1.00 93.94 90 VAL A CA 1
ATOM 635 C C . VAL A 1 90 ? 1.274 -7.565 10.362 1.00 93.94 90 VAL A C 1
ATOM 637 O O . VAL A 1 90 ? 2.186 -6.739 10.389 1.00 93.94 90 VAL A O 1
ATOM 640 N N . ARG A 1 91 ? 1.377 -8.725 9.698 1.00 94.06 91 ARG A N 1
ATOM 641 C CA . ARG A 1 91 ? 2.598 -9.145 8.995 1.00 94.06 91 ARG A CA 1
ATOM 642 C C . ARG A 1 91 ? 3.018 -8.128 7.934 1.00 94.06 91 ARG A C 1
ATOM 644 O O . ARG A 1 91 ? 4.186 -7.755 7.872 1.00 94.06 91 ARG A O 1
ATOM 651 N N . LEU A 1 92 ? 2.081 -7.671 7.103 1.00 95.44 92 LEU A N 1
ATOM 652 C CA . LEU A 1 92 ? 2.369 -6.682 6.064 1.00 95.44 92 LEU A CA 1
ATOM 653 C C . LEU A 1 92 ? 2.835 -5.356 6.658 1.00 95.44 92 LEU A C 1
ATOM 655 O O . LEU A 1 92 ? 3.753 -4.752 6.118 1.00 95.44 92 LEU A O 1
ATOM 659 N N . ALA A 1 93 ? 2.261 -4.926 7.777 1.00 93.94 93 ALA A N 1
ATOM 660 C CA . ALA A 1 93 ? 2.668 -3.699 8.446 1.00 93.94 93 ALA A CA 1
ATOM 661 C C . ALA A 1 93 ? 4.076 -3.785 9.036 1.00 93.94 93 ALA A C 1
ATOM 663 O O . ALA A 1 93 ? 4.869 -2.860 8.885 1.00 93.94 93 ALA A O 1
ATOM 664 N N . GLU A 1 94 ? 4.431 -4.910 9.652 1.00 93.19 94 GLU A N 1
ATOM 665 C CA . GLU A 1 94 ? 5.795 -5.125 10.137 1.00 93.19 94 GLU A CA 1
ATOM 666 C C . GLU A 1 94 ? 6.817 -5.089 8.999 1.00 93.19 94 GLU A C 1
ATOM 668 O O . GLU A 1 94 ? 7.875 -4.475 9.140 1.00 93.19 94 GLU A O 1
ATOM 673 N N . GLN A 1 95 ? 6.495 -5.715 7.865 1.00 93.75 95 GLN A N 1
ATOM 674 C CA . GLN A 1 95 ? 7.351 -5.699 6.681 1.00 93.75 95 GLN A CA 1
ATOM 675 C C . GLN A 1 95 ? 7.424 -4.306 6.054 1.00 93.75 95 GLN A C 1
ATOM 677 O O . GLN A 1 95 ? 8.516 -3.849 5.729 1.00 93.75 95 GLN A O 1
ATOM 682 N N . ALA A 1 96 ? 6.294 -3.603 5.952 1.00 92.94 96 ALA A N 1
ATOM 683 C CA . ALA A 1 96 ? 6.225 -2.250 5.416 1.00 92.94 96 ALA A CA 1
ATOM 684 C C . ALA A 1 96 ? 7.133 -1.292 6.193 1.00 92.94 96 ALA A C 1
ATOM 686 O O . ALA A 1 96 ? 7.927 -0.572 5.592 1.00 92.94 96 ALA A O 1
ATOM 687 N N . ARG A 1 97 ? 7.097 -1.357 7.532 1.00 91.06 97 ARG A N 1
ATOM 688 C CA . ARG A 1 97 ? 7.966 -0.552 8.400 1.00 91.06 97 ARG A CA 1
ATOM 689 C C . ARG A 1 97 ? 9.453 -0.770 8.102 1.00 91.06 97 ARG A C 1
ATOM 691 O O . ARG A 1 97 ? 10.209 0.194 8.125 1.00 91.06 97 ARG A O 1
ATOM 698 N N . ARG A 1 98 ? 9.884 -2.009 7.830 1.00 90.56 98 ARG A N 1
ATOM 699 C CA . ARG A 1 98 ? 11.307 -2.331 7.582 1.00 90.56 98 ARG A CA 1
ATOM 700 C C . ARG A 1 98 ? 11.848 -1.690 6.306 1.00 90.56 98 ARG A C 1
ATOM 702 O O . ARG A 1 98 ? 12.999 -1.270 6.284 1.00 90.56 98 ARG A O 1
ATOM 709 N N . VAL A 1 99 ? 11.019 -1.594 5.270 1.00 90.75 99 VAL A N 1
ATOM 710 C CA . VAL A 1 99 ? 11.411 -1.062 3.950 1.00 90.75 99 VAL A CA 1
ATOM 711 C C . VAL A 1 99 ? 10.948 0.374 3.711 1.00 90.75 99 VAL A C 1
ATOM 713 O O . VAL A 1 99 ? 11.057 0.877 2.597 1.00 90.75 99 VAL A O 1
ATOM 716 N N . GLY A 1 100 ? 10.379 1.025 4.730 1.00 88.75 100 GLY A N 1
ATOM 717 C CA . GLY A 1 100 ? 9.809 2.365 4.591 1.00 88.75 100 GLY A CA 1
ATOM 718 C C . GLY A 1 100 ? 8.618 2.434 3.629 1.00 88.75 100 GLY A C 1
ATOM 719 O O . GLY A 1 100 ? 8.403 3.466 3.007 1.00 88.75 100 GLY A O 1
ATOM 720 N N . ALA A 1 101 ? 7.858 1.346 3.475 1.00 92.12 101 ALA A N 1
ATOM 721 C CA . ALA A 1 101 ? 6.651 1.335 2.654 1.00 92.12 101 ALA A CA 1
ATOM 722 C C . ALA A 1 101 ? 5.445 1.901 3.406 1.00 92.12 101 ALA A C 1
ATOM 724 O O . ALA A 1 101 ? 5.328 1.769 4.628 1.00 92.12 101 ALA A O 1
ATOM 725 N N . VAL A 1 102 ? 4.506 2.457 2.642 1.00 92.25 102 VAL A N 1
ATOM 726 C CA . VAL A 1 102 ? 3.243 2.997 3.155 1.00 92.25 102 VAL A CA 1
ATOM 727 C C . VAL A 1 102 ? 2.111 2.021 2.863 1.00 92.25 102 VAL A C 1
ATOM 729 O O . VAL A 1 102 ? 1.929 1.571 1.730 1.00 92.25 102 VAL A O 1
ATOM 732 N N . LEU A 1 103 ? 1.324 1.699 3.886 1.00 94.50 103 LEU A N 1
ATOM 733 C CA . LEU A 1 103 ? 0.081 0.958 3.719 1.00 94.50 103 LEU A CA 1
ATOM 734 C C . LEU A 1 103 ? -1.024 1.908 3.257 1.00 94.50 103 LEU A C 1
ATOM 736 O O . LEU A 1 103 ? -1.219 2.968 3.848 1.00 94.50 103 LEU A O 1
ATOM 740 N N . VAL A 1 104 ? -1.782 1.519 2.234 1.00 94.81 104 VAL A N 1
ATOM 741 C CA . VAL A 1 104 ? -2.870 2.338 1.685 1.00 94.81 104 VAL A CA 1
ATOM 742 C C . VAL A 1 104 ? -4.186 1.572 1.755 1.00 94.81 104 VAL A C 1
ATOM 744 O O . VAL A 1 104 ? -4.337 0.508 1.159 1.00 94.81 104 VAL A O 1
ATOM 747 N N . LEU A 1 105 ? -5.157 2.125 2.474 1.00 94.50 105 LEU A N 1
ATOM 748 C CA . LEU A 1 105 ? -6.528 1.633 2.543 1.00 94.50 105 LEU A CA 1
ATOM 749 C C . LEU A 1 105 ? -7.389 2.314 1.480 1.00 94.50 105 LEU A C 1
ATOM 751 O O . LEU A 1 105 ? -7.306 3.527 1.282 1.00 94.50 105 LEU A O 1
ATOM 755 N N . ASN A 1 106 ? -8.262 1.538 0.836 1.00 92.00 106 ASN A N 1
ATOM 756 C CA . ASN A 1 106 ? -9.203 2.070 -0.153 1.00 92.00 106 ASN A CA 1
ATOM 757 C C . ASN A 1 106 ? -10.269 2.971 0.486 1.00 92.00 106 ASN A C 1
ATOM 759 O O . ASN A 1 106 ? -10.755 3.908 -0.132 1.00 92.00 106 ASN A O 1
ATOM 763 N N . GLY A 1 107 ? -10.659 2.694 1.728 1.00 89.75 107 GLY A N 1
ATOM 764 C CA . GLY A 1 107 ? -11.750 3.409 2.370 1.00 89.75 107 GLY A CA 1
ATOM 765 C C . GLY A 1 107 ? -11.883 3.082 3.844 1.00 89.75 107 GLY A C 1
ATOM 766 O O . GLY A 1 107 ? -10.992 2.494 4.463 1.00 89.75 107 GLY A O 1
ATOM 767 N N . LEU A 1 108 ? -13.015 3.496 4.397 1.00 90.31 108 LEU A N 1
ATOM 768 C CA . LEU A 1 108 ? -13.334 3.307 5.800 1.00 90.31 108 LEU A CA 1
ATOM 769 C C . LEU A 1 108 ? -13.875 1.901 6.043 1.00 90.31 108 LEU A C 1
ATOM 771 O O . LEU A 1 108 ? -14.567 1.318 5.209 1.00 90.31 108 LEU A O 1
ATOM 775 N N . LYS A 1 109 ? -13.586 1.364 7.224 1.00 88.44 109 LYS A N 1
ATOM 776 C CA . LYS A 1 109 ? -14.273 0.186 7.734 1.00 88.44 109 LYS A CA 1
ATOM 777 C C . LYS A 1 109 ? -15.715 0.574 8.066 1.00 88.44 109 LYS A C 1
ATOM 779 O O . LYS A 1 109 ? -15.914 1.483 8.869 1.00 88.44 109 LYS A O 1
ATOM 784 N N . GLU A 1 110 ? -16.685 -0.125 7.476 1.00 88.19 110 GLU A N 1
ATOM 785 C CA . GLU A 1 110 ? -18.121 0.047 7.773 1.00 88.19 110 GLU A CA 1
ATOM 786 C C . GLU A 1 110 ? -18.599 1.509 7.627 1.00 88.19 110 GLU A C 1
ATOM 788 O O . GLU A 1 110 ? -19.405 1.981 8.423 1.00 88.19 110 GLU A O 1
ATOM 793 N N . ASP A 1 111 ? -18.034 2.260 6.670 1.00 89.31 111 ASP A N 1
ATOM 794 C CA . ASP A 1 111 ? -18.321 3.689 6.442 1.00 89.31 111 ASP A CA 1
ATOM 795 C C . ASP A 1 111 ? -18.152 4.586 7.690 1.00 89.31 111 ASP A C 1
ATOM 797 O O . ASP A 1 111 ? -18.688 5.691 7.773 1.00 89.31 111 ASP A O 1
ATOM 801 N N . SER A 1 112 ? -17.364 4.133 8.673 1.00 91.44 112 SER A N 1
ATOM 802 C CA . SER A 1 112 ? -17.212 4.784 9.973 1.00 91.44 112 SER A CA 1
ATOM 803 C C . SER A 1 112 ? -15.756 5.114 10.277 1.00 91.44 112 SER A C 1
ATOM 805 O O . SER A 1 112 ? -14.881 4.244 10.352 1.00 91.44 112 SER A O 1
ATOM 807 N N . LEU A 1 113 ? -15.489 6.399 10.527 1.00 90.50 113 LEU A N 1
ATOM 808 C CA . LEU A 1 113 ? -14.172 6.870 10.965 1.00 90.50 113 LEU A CA 1
ATOM 809 C C . LEU A 1 113 ? -13.769 6.243 12.304 1.00 90.50 113 LEU A C 1
ATOM 811 O O . LEU A 1 113 ? -12.623 5.831 12.471 1.00 90.50 113 LEU A O 1
ATOM 815 N N . THR A 1 114 ? -14.714 6.108 13.236 1.00 92.31 114 THR A N 1
ATOM 816 C CA . THR A 1 114 ? -14.466 5.522 14.560 1.00 92.31 114 THR A CA 1
ATOM 817 C C . THR A 1 114 ? -14.113 4.041 14.457 1.00 92.31 114 THR A C 1
ATOM 819 O O . THR A 1 114 ? -13.120 3.604 15.044 1.00 92.31 114 THR A O 1
ATOM 822 N N . ALA A 1 115 ? -14.879 3.273 13.671 1.00 90.62 115 ALA A N 1
ATOM 823 C CA . ALA A 1 115 ? -14.607 1.853 13.450 1.00 90.62 115 ALA A CA 1
ATOM 824 C C . ALA A 1 115 ? -13.252 1.650 12.755 1.00 90.62 115 ALA A C 1
ATOM 826 O O . ALA A 1 115 ? -12.480 0.766 13.133 1.00 90.62 115 ALA A O 1
ATOM 827 N N . THR A 1 116 ? -12.932 2.519 11.792 1.00 90.94 116 THR A N 1
ATOM 828 C CA . THR A 1 116 ? -11.637 2.533 11.103 1.00 90.94 116 THR A CA 1
ATOM 829 C C . THR A 1 116 ? -10.500 2.811 12.079 1.00 90.94 116 THR A C 1
ATOM 831 O O . THR A 1 116 ? -9.574 2.012 12.170 1.00 90.94 116 THR A O 1
ATOM 834 N N . ALA A 1 117 ? -10.577 3.882 12.871 1.00 90.00 117 ALA A N 1
ATOM 835 C CA . ALA A 1 117 ? -9.536 4.239 13.834 1.00 90.00 117 ALA A CA 1
ATOM 836 C C . ALA A 1 117 ? -9.300 3.132 14.875 1.00 90.00 117 ALA A C 1
ATOM 838 O O . ALA A 1 117 ? -8.157 2.850 15.241 1.00 90.00 117 ALA A O 1
ATOM 839 N N . GLN A 1 118 ? -10.365 2.471 15.338 1.00 91.56 118 GLN A N 1
ATOM 840 C CA . GLN A 1 118 ? -10.250 1.334 16.247 1.00 91.56 118 GLN A CA 1
ATOM 841 C C . GLN A 1 118 ? -9.568 0.135 15.580 1.00 91.56 118 GLN A C 1
ATOM 843 O O . GLN A 1 118 ? -8.632 -0.417 16.158 1.00 91.56 118 GLN A O 1
ATOM 848 N N . ALA A 1 119 ? -9.999 -0.249 14.375 1.00 89.25 119 ALA A N 1
ATOM 849 C CA . ALA A 1 119 ? -9.396 -1.354 13.634 1.00 89.25 119 ALA A CA 1
ATOM 850 C C . ALA A 1 119 ? -7.918 -1.080 13.327 1.00 89.25 119 ALA A C 1
ATOM 852 O O . ALA A 1 119 ? -7.073 -1.951 13.522 1.00 89.25 119 ALA A O 1
ATOM 853 N N . VAL A 1 120 ? -7.588 0.155 12.936 1.00 90.44 120 VAL A N 1
ATOM 854 C CA . VAL A 1 120 ? -6.206 0.584 12.710 1.00 90.44 120 VAL A CA 1
ATOM 855 C C . VAL A 1 120 ? -5.372 0.443 13.974 1.00 90.44 120 VAL A C 1
ATOM 857 O O . VAL A 1 120 ? -4.302 -0.155 13.932 1.00 90.44 120 VAL A O 1
ATOM 860 N N . ARG A 1 121 ? -5.859 0.924 15.121 1.00 89.69 121 ARG A N 1
ATOM 861 C CA . ARG A 1 121 ? -5.144 0.772 16.395 1.00 89.69 121 ARG A CA 1
ATOM 862 C C . ARG A 1 121 ? -4.931 -0.691 16.779 1.00 89.69 121 ARG A C 1
ATOM 864 O O . ARG A 1 121 ? -3.860 -1.029 17.267 1.00 89.69 121 ARG A O 1
ATOM 871 N N . GLN A 1 122 ? -5.931 -1.541 16.567 1.00 87.44 122 GLN A N 1
ATOM 872 C CA . GLN A 1 122 ? -5.863 -2.962 16.915 1.00 87.44 122 GLN A CA 1
ATOM 873 C C . GLN A 1 122 ? -4.885 -3.741 16.027 1.00 87.44 122 GLN A C 1
ATOM 875 O O . GLN A 1 122 ? -4.164 -4.596 16.528 1.00 87.44 122 GLN A O 1
ATOM 880 N N . VAL A 1 123 ? -4.867 -3.454 14.724 1.00 86.12 123 VAL A N 1
ATOM 881 C CA . VAL A 1 123 ? -4.109 -4.229 13.731 1.00 86.12 123 VAL A CA 1
ATOM 882 C C . VAL A 1 123 ? -2.728 -3.626 13.460 1.00 86.12 123 VAL A C 1
ATOM 884 O O . VAL A 1 123 ? -1.746 -4.348 13.340 1.00 86.12 123 VAL A O 1
ATOM 887 N N . PHE A 1 124 ? -2.629 -2.300 13.382 1.00 86.62 124 PHE A N 1
ATOM 888 C CA . PHE A 1 124 ? -1.415 -1.589 12.967 1.00 86.62 124 PHE A CA 1
ATOM 889 C C . PHE A 1 124 ? -0.725 -0.829 14.104 1.00 86.62 124 PHE A C 1
ATOM 891 O O . PHE A 1 124 ? 0.423 -0.414 13.945 1.00 86.62 124 PHE A O 1
ATOM 898 N N . GLY A 1 125 ? -1.380 -0.669 15.261 1.00 81.81 125 GLY A N 1
ATOM 899 C CA . GLY A 1 125 ? -0.885 0.168 16.361 1.00 81.81 125 GLY A CA 1
ATOM 900 C C . GLY A 1 125 ? 0.492 -0.233 16.899 1.00 81.81 125 GLY A C 1
ATOM 901 O O . GLY A 1 125 ? 1.285 0.640 17.233 1.00 81.81 125 GLY A O 1
ATOM 902 N N . ALA A 1 126 ? 0.809 -1.531 16.932 1.00 80.44 126 ALA A N 1
ATOM 903 C CA . ALA A 1 126 ? 2.126 -2.029 17.350 1.00 80.44 126 ALA A CA 1
ATOM 904 C C . ALA A 1 126 ? 3.154 -2.078 16.201 1.00 80.44 126 ALA A C 1
ATOM 906 O O . ALA A 1 126 ? 4.366 -2.013 16.426 1.00 80.44 126 ALA A O 1
ATOM 907 N N . ALA A 1 127 ? 2.678 -2.196 14.959 1.00 77.88 127 ALA A N 1
ATOM 908 C CA . ALA A 1 127 ? 3.531 -2.318 13.786 1.00 77.88 127 ALA A CA 1
ATOM 909 C C . ALA A 1 127 ? 4.119 -0.968 13.357 1.00 77.88 127 ALA A C 1
ATOM 911 O O . ALA A 1 127 ? 5.231 -0.943 12.848 1.00 77.88 127 ALA A O 1
ATOM 912 N N . GLY A 1 128 ? 3.427 0.153 13.589 1.00 77.81 128 GLY A N 1
ATOM 913 C CA . GLY A 1 128 ? 3.980 1.502 13.400 1.00 77.81 128 GLY A CA 1
ATOM 914 C C . GLY A 1 128 ? 4.376 1.858 11.961 1.00 77.81 128 GLY A C 1
ATOM 915 O O . GLY A 1 128 ? 5.114 2.818 11.760 1.00 77.81 128 GLY A O 1
ATOM 916 N N . ALA A 1 129 ? 3.928 1.091 10.964 1.00 83.62 129 ALA A N 1
ATOM 917 C CA . ALA A 1 129 ? 4.076 1.477 9.567 1.00 83.62 129 ALA A CA 1
ATOM 918 C C . ALA A 1 129 ? 3.166 2.673 9.245 1.00 83.62 129 ALA A C 1
ATOM 920 O O . ALA A 1 129 ? 2.045 2.734 9.765 1.00 83.62 129 ALA A O 1
ATOM 921 N N . PRO A 1 130 ? 3.610 3.601 8.380 1.00 86.56 130 PRO A N 1
ATOM 922 C CA . PRO A 1 130 ? 2.756 4.679 7.909 1.00 86.56 130 PRO A CA 1
ATOM 923 C C . PRO A 1 130 ? 1.538 4.097 7.182 1.00 86.56 130 PRO A C 1
ATOM 925 O O . PRO A 1 130 ? 1.655 3.184 6.361 1.00 86.56 130 PRO A O 1
ATOM 928 N N . LEU A 1 131 ? 0.359 4.624 7.515 1.00 90.44 131 LEU A N 1
ATOM 929 C CA . LEU A 1 131 ? -0.926 4.197 6.974 1.00 90.44 131 LEU A CA 1
ATOM 930 C C . LEU A 1 131 ? -1.674 5.406 6.416 1.00 90.44 131 LEU A C 1
ATOM 932 O O . LEU A 1 131 ? -1.837 6.413 7.103 1.00 90.44 131 LEU A O 1
ATOM 936 N N . GLN A 1 132 ? -2.191 5.265 5.203 1.00 90.31 132 GLN A N 1
ATOM 937 C CA . GLN A 1 132 ? -2.977 6.275 4.509 1.00 90.31 132 GLN A CA 1
ATOM 938 C C . GLN A 1 132 ? -4.319 5.692 4.058 1.00 90.31 132 GLN A C 1
ATOM 940 O O . GLN A 1 132 ? -4.413 4.516 3.716 1.00 90.31 132 GLN A O 1
ATOM 945 N N . ILE A 1 133 ? -5.366 6.516 4.022 1.00 90.62 133 ILE A N 1
ATOM 946 C CA . ILE A 1 133 ? -6.647 6.180 3.388 1.00 90.62 133 ILE A CA 1
ATOM 947 C C . ILE A 1 133 ? -6.742 7.026 2.116 1.00 90.62 133 ILE A C 1
ATOM 949 O O . ILE A 1 133 ? -6.920 8.239 2.203 1.00 90.62 133 ILE A O 1
ATOM 953 N N . ASP A 1 134 ? -6.580 6.408 0.946 1.00 90.00 134 ASP A N 1
ATOM 954 C CA . ASP A 1 134 ? -6.690 7.102 -0.343 1.00 90.00 134 ASP A CA 1
ATOM 955 C C . ASP A 1 134 ? -7.335 6.201 -1.420 1.00 90.00 134 ASP A C 1
ATOM 957 O O . ASP A 1 134 ? -6.636 5.430 -2.089 1.00 90.00 134 ASP A O 1
ATOM 961 N N . PRO A 1 135 ? -8.662 6.308 -1.648 1.00 90.31 135 PRO A N 1
ATOM 962 C CA . PRO A 1 135 ? -9.350 5.564 -2.708 1.00 90.31 135 PRO A CA 1
ATOM 963 C C . PRO A 1 135 ? -8.855 5.906 -4.117 1.00 90.31 135 PRO A C 1
ATOM 965 O O . PRO A 1 135 ? -9.055 5.130 -5.054 1.00 90.31 135 PRO A O 1
ATOM 968 N N . ARG A 1 136 ? -8.237 7.077 -4.317 1.00 89.62 136 ARG A N 1
ATOM 969 C CA . ARG A 1 136 ? -7.790 7.509 -5.647 1.00 89.62 136 ARG A CA 1
ATOM 970 C C . ARG A 1 136 ? -6.626 6.656 -6.123 1.00 89.62 136 ARG A C 1
ATOM 972 O O . ARG A 1 136 ? -6.584 6.331 -7.301 1.00 89.62 136 ARG A O 1
ATOM 979 N N . VAL A 1 137 ? -5.744 6.208 -5.222 1.00 90.12 137 VAL A N 1
ATOM 980 C CA . VAL A 1 137 ? -4.631 5.304 -5.569 1.00 90.12 137 VAL A CA 1
ATOM 981 C C . VAL A 1 137 ? -5.161 4.000 -6.177 1.00 90.12 137 VAL A C 1
ATOM 983 O O . VAL A 1 137 ? -4.651 3.549 -7.197 1.00 90.12 137 VAL A O 1
ATOM 986 N N . PHE A 1 138 ? -6.236 3.425 -5.634 1.00 92.69 138 PHE A N 1
ATOM 987 C CA . PHE A 1 138 ? -6.833 2.204 -6.188 1.00 92.69 138 PHE A CA 1
ATOM 988 C C . PHE A 1 138 ? -7.349 2.414 -7.614 1.00 92.69 138 PHE A C 1
ATOM 990 O O . PHE A 1 138 ? -7.100 1.584 -8.488 1.00 92.69 138 PHE A O 1
ATOM 997 N N . LYS A 1 139 ? -8.012 3.548 -7.869 1.00 91.38 139 LYS A N 1
ATOM 998 C CA . LYS A 1 139 ? -8.527 3.902 -9.201 1.00 91.38 139 LYS A CA 1
ATOM 999 C C . LYS A 1 139 ? -7.405 4.187 -10.200 1.00 91.38 139 LYS A C 1
ATOM 1001 O O . LYS A 1 139 ? -7.415 3.644 -11.304 1.00 91.38 139 LYS A O 1
ATOM 1006 N N . HIS A 1 140 ? -6.423 4.983 -9.784 1.00 90.19 140 HIS A N 1
ATOM 1007 C CA . HIS A 1 140 ? -5.294 5.413 -10.604 1.00 90.19 140 HIS A CA 1
ATOM 1008 C C . HIS A 1 140 ? -4.430 4.253 -11.099 1.00 90.19 140 HIS A C 1
ATOM 1010 O O . HIS A 1 140 ? -3.964 4.277 -12.236 1.00 90.19 140 HIS A O 1
ATOM 1016 N N . TYR A 1 141 ? -4.273 3.212 -10.282 1.00 91.50 141 TYR A N 1
ATOM 1017 C CA . TYR A 1 141 ? -3.481 2.032 -10.629 1.00 91.50 141 TYR A CA 1
ATOM 1018 C C . TYR A 1 141 ? -4.327 0.800 -10.984 1.00 91.50 141 TYR A C 1
ATOM 1020 O O . TYR A 1 141 ? -3.773 -0.282 -11.165 1.00 91.50 141 TYR A O 1
ATOM 1028 N N . GLY A 1 142 ? -5.654 0.946 -11.089 1.00 92.06 142 GLY A N 1
ATOM 1029 C CA . GLY A 1 142 ? -6.562 -0.132 -11.493 1.00 92.06 142 GLY A CA 1
ATOM 1030 C C . GLY A 1 142 ? -6.558 -1.344 -10.554 1.00 92.06 142 GLY A C 1
ATOM 1031 O O . GLY A 1 142 ? -6.688 -2.478 -11.012 1.00 92.06 142 GLY A O 1
ATOM 1032 N N . VAL A 1 143 ? -6.378 -1.132 -9.248 1.00 93.88 143 VAL A N 1
ATOM 1033 C CA . VAL A 1 143 ? -6.265 -2.221 -8.267 1.00 93.88 143 VAL A CA 1
ATOM 1034 C C . VAL A 1 143 ? -7.643 -2.771 -7.918 1.00 93.88 143 VAL A C 1
ATOM 1036 O O . VAL A 1 143 ? -8.447 -2.102 -7.271 1.00 93.88 143 VAL A O 1
ATOM 1039 N N . THR A 1 144 ? -7.896 -4.019 -8.312 1.00 94.00 144 THR A N 1
ATOM 1040 C CA . THR A 1 144 ? -9.159 -4.739 -8.066 1.00 94.00 144 THR A CA 1
ATOM 1041 C C . THR A 1 144 ? -9.037 -5.863 -7.037 1.00 94.00 144 THR A C 1
ATOM 1043 O O . THR A 1 144 ? -10.051 -6.379 -6.571 1.00 94.00 144 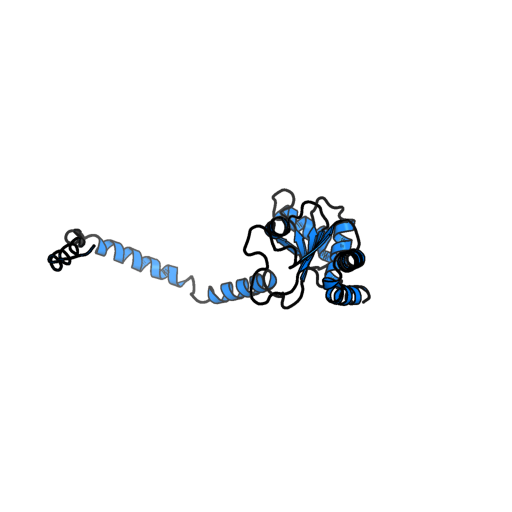THR A O 1
ATOM 1046 N N . ALA A 1 145 ? -7.813 -6.234 -6.656 1.00 95.25 145 ALA A N 1
ATOM 1047 C CA . ALA A 1 145 ? -7.526 -7.277 -5.679 1.00 95.25 145 ALA A CA 1
ATOM 1048 C C . ALA A 1 145 ? -6.430 -6.826 -4.707 1.00 95.25 145 ALA A C 1
ATOM 1050 O O . ALA A 1 145 ? -5.534 -6.066 -5.070 1.00 95.25 145 ALA A O 1
ATOM 1051 N N . VAL A 1 146 ? -6.518 -7.301 -3.464 1.00 96.75 146 VAL A N 1
ATOM 1052 C CA . VAL A 1 146 ? -5.602 -6.961 -2.368 1.00 96.75 146 VAL A CA 1
ATOM 1053 C C . VAL A 1 146 ? -5.075 -8.232 -1.685 1.00 96.75 146 VAL A C 1
ATOM 1055 O O . VAL A 1 146 ? -5.799 -9.228 -1.637 1.00 96.75 146 VAL A O 1
ATOM 1058 N N . PRO A 1 147 ? -3.848 -8.211 -1.134 1.00 97.00 147 PRO A N 1
ATOM 1059 C CA . PRO A 1 147 ? -2.927 -7.075 -1.129 1.00 97.00 147 PRO A CA 1
ATOM 1060 C C . PRO A 1 147 ? -2.265 -6.864 -2.498 1.00 97.00 147 PRO A C 1
ATOM 1062 O O . PRO A 1 147 ? -2.024 -7.819 -3.242 1.00 97.00 147 PRO A O 1
ATOM 1065 N N . ALA A 1 148 ? -1.979 -5.603 -2.820 1.00 97.88 148 ALA A N 1
ATOM 1066 C CA . ALA A 1 148 ? -1.243 -5.219 -4.021 1.00 97.88 148 ALA A CA 1
ATOM 1067 C C . ALA A 1 148 ? -0.016 -4.381 -3.646 1.00 97.88 148 ALA A C 1
ATOM 1069 O O . ALA A 1 148 ? -0.110 -3.417 -2.890 1.00 97.88 148 ALA A O 1
ATOM 1070 N N . PHE A 1 149 ? 1.135 -4.757 -4.188 1.00 97.50 149 PHE A N 1
ATOM 1071 C CA . PHE A 1 149 ? 2.426 -4.122 -3.964 1.00 97.50 149 PHE A CA 1
ATOM 1072 C C . PHE A 1 149 ? 2.733 -3.253 -5.169 1.00 97.50 149 PHE A C 1
ATOM 1074 O O . PHE A 1 149 ? 3.018 -3.773 -6.244 1.00 97.50 149 PHE A O 1
ATOM 1081 N N . LEU A 1 150 ? 2.643 -1.943 -4.994 1.00 95.38 150 LEU A N 1
ATOM 1082 C CA . LEU A 1 150 ? 2.819 -0.950 -6.036 1.00 95.38 150 LEU A CA 1
ATOM 1083 C C . LEU A 1 150 ? 4.138 -0.214 -5.820 1.00 95.38 150 LEU A C 1
ATOM 1085 O O . LEU A 1 150 ? 4.305 0.511 -4.842 1.00 95.38 150 LEU A O 1
ATOM 1089 N N . LEU A 1 151 ? 5.051 -0.359 -6.769 1.00 94.12 151 LEU A N 1
ATOM 1090 C CA . LEU A 1 151 ? 6.335 0.320 -6.775 1.00 94.12 151 LEU A CA 1
ATOM 1091 C C . LEU A 1 151 ? 6.305 1.437 -7.816 1.00 94.12 151 LEU A C 1
ATOM 1093 O O . LEU A 1 151 ? 6.016 1.183 -8.985 1.00 94.12 151 LEU A O 1
ATOM 1097 N N . ARG A 1 152 ? 6.600 2.670 -7.401 1.00 89.75 152 ARG A N 1
ATOM 1098 C CA . ARG A 1 152 ? 6.672 3.840 -8.289 1.00 89.75 152 ARG A CA 1
ATOM 1099 C C . ARG A 1 152 ? 8.043 4.498 -8.220 1.00 89.75 152 ARG A C 1
ATOM 1101 O O . ARG A 1 152 ? 8.718 4.457 -7.192 1.00 89.75 152 ARG A O 1
ATOM 1108 N N . ARG A 1 153 ? 8.459 5.130 -9.317 1.00 83.06 153 ARG A N 1
ATOM 1109 C CA . ARG A 1 153 ? 9.670 5.964 -9.324 1.00 83.06 153 ARG A CA 1
ATOM 1110 C C . ARG A 1 153 ? 9.352 7.303 -8.656 1.00 83.06 153 ARG A C 1
ATOM 1112 O O . ARG A 1 153 ? 8.238 7.801 -8.777 1.00 83.06 153 ARG A O 1
ATOM 1119 N N . ALA A 1 154 ? 10.322 7.877 -7.949 1.00 66.69 154 ALA A N 1
ATOM 1120 C CA . ALA A 1 154 ? 10.185 9.226 -7.409 1.00 66.69 154 ALA A CA 1
ATOM 1121 C C . ALA A 1 154 ? 10.139 10.232 -8.566 1.00 66.69 154 ALA A C 1
ATOM 1123 O O . ALA A 1 154 ? 11.074 10.272 -9.369 1.00 66.69 154 ALA A O 1
ATOM 1124 N N . SER A 1 155 ? 9.106 11.067 -8.631 1.00 57.69 155 SER A N 1
ATOM 1125 C CA . SER A 1 155 ? 9.087 12.265 -9.471 1.00 57.69 155 SER A CA 1
ATOM 1126 C C . SER A 1 155 ? 8.940 13.489 -8.573 1.00 57.69 155 SER A C 1
ATOM 1128 O O . SER A 1 155 ? 7.915 13.692 -7.933 1.00 57.69 155 SER A O 1
ATOM 1130 N N . VAL A 1 156 ? 9.979 14.327 -8.536 1.00 48.66 156 VAL A N 1
ATOM 1131 C CA . VAL A 1 156 ? 10.020 15.560 -7.721 1.00 48.66 156 VAL A CA 1
ATOM 1132 C C . VAL A 1 156 ? 9.041 16.625 -8.250 1.00 48.66 156 VAL A C 1
ATOM 1134 O O . VAL A 1 156 ? 8.717 17.577 -7.549 1.00 48.66 156 VAL A O 1
ATOM 1137 N N . SER A 1 157 ? 8.544 16.459 -9.480 1.00 46.69 157 SER A N 1
ATOM 1138 C CA . SER A 1 157 ? 7.923 17.548 -10.245 1.00 46.69 157 SER A CA 1
ATOM 1139 C C . SER A 1 157 ? 6.473 17.302 -10.668 1.00 46.69 157 SER A C 1
ATOM 1141 O O . SER A 1 157 ? 5.845 18.216 -11.196 1.00 46.69 157 SER A O 1
ATOM 1143 N N . GLN A 1 158 ? 5.922 16.102 -10.470 1.00 48.78 158 GLN A N 1
ATOM 1144 C CA . GLN A 1 158 ? 4.559 15.783 -10.905 1.00 48.78 158 GLN A CA 1
ATOM 1145 C C . GLN A 1 158 ? 3.964 14.643 -10.074 1.00 48.78 158 GLN A C 1
ATOM 1147 O O . GLN A 1 158 ? 4.668 13.658 -9.830 1.00 48.78 158 GLN A O 1
ATOM 1152 N N . PRO A 1 159 ? 2.677 14.720 -9.680 1.00 54.16 159 PRO A N 1
ATOM 1153 C CA . PRO A 1 159 ? 1.954 13.521 -9.290 1.00 54.16 159 PRO A CA 1
ATOM 1154 C C . PRO A 1 159 ? 1.957 12.571 -10.503 1.00 54.16 159 PRO A C 1
ATOM 1156 O O . PRO A 1 159 ? 1.580 13.010 -11.591 1.00 54.16 159 PRO A O 1
ATOM 1159 N N . PRO A 1 160 ? 2.359 11.296 -10.356 1.00 60.84 160 PRO A N 1
ATOM 1160 C CA . PRO A 1 160 ? 2.579 10.356 -11.474 1.00 60.84 160 PRO A CA 1
ATOM 1161 C C . PRO A 1 160 ? 1.302 9.982 -12.258 1.00 60.84 160 PRO A C 1
ATOM 1163 O O . PRO A 1 160 ? 1.290 9.072 -13.080 1.00 60.84 160 PRO A O 1
ATOM 1166 N N . CYS A 1 161 ? 0.181 10.642 -11.971 1.00 68.50 161 CYS A N 1
ATOM 1167 C CA . CYS A 1 161 ? -1.135 10.321 -12.499 1.00 68.50 161 CYS A CA 1
ATOM 1168 C C . CYS A 1 161 ? -1.899 11.636 -12.723 1.00 68.50 161 CYS A C 1
ATOM 1170 O O . CYS A 1 161 ? -2.678 12.070 -11.878 1.00 68.50 161 CYS A O 1
ATOM 1172 N N . ALA A 1 162 ? -1.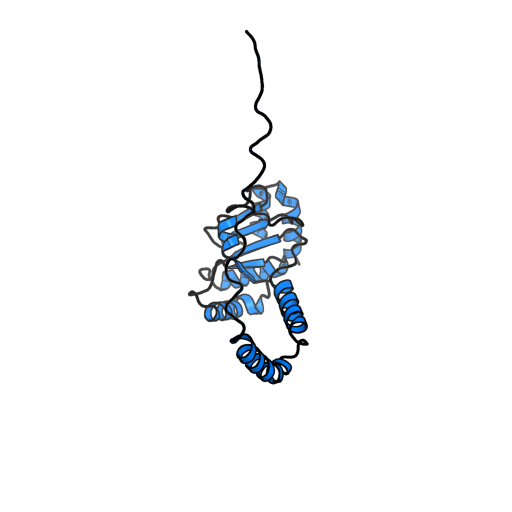621 12.317 -13.840 1.00 65.75 162 ALA A N 1
ATOM 1173 C CA . ALA A 1 162 ? -2.374 13.509 -14.254 1.00 65.75 162 ALA A CA 1
ATOM 1174 C C . ALA A 1 162 ? -3.771 13.158 -14.815 1.00 65.75 162 ALA A C 1
ATOM 1176 O O . ALA A 1 162 ? -4.652 14.012 -14.884 1.00 65.75 162 ALA A O 1
ATOM 1177 N N . THR A 1 163 ? -3.962 11.898 -15.211 1.00 70.81 163 THR A N 1
ATOM 1178 C CA . THR A 1 163 ? -5.188 11.313 -15.771 1.00 70.81 163 THR A CA 1
ATOM 1179 C C . THR A 1 163 ? -5.808 10.289 -14.817 1.00 70.81 163 THR A C 1
ATOM 1181 O O . THR A 1 163 ? -5.214 9.931 -13.801 1.00 70.81 163 THR A O 1
ATOM 1184 N N . GLU A 1 164 ? -7.008 9.788 -15.138 1.00 77.69 164 GLU A N 1
ATOM 1185 C CA . GLU A 1 164 ? -7.703 8.796 -14.300 1.00 77.69 164 GLU A CA 1
ATOM 1186 C C . GLU A 1 164 ? -6.900 7.506 -14.078 1.00 77.69 164 GLU A C 1
ATOM 1188 O O . GLU A 1 164 ? -7.016 6.928 -12.999 1.00 77.69 164 GLU A O 1
ATOM 1193 N N . GLN A 1 165 ? -6.035 7.113 -15.021 1.00 83.56 165 GLN A N 1
ATOM 1194 C CA . GLN A 1 165 ? -5.056 6.028 -14.879 1.00 83.56 165 GLN A CA 1
ATOM 1195 C C . GLN A 1 165 ? -3.622 6.530 -15.073 1.00 83.56 165 GLN A C 1
ATOM 1197 O O . GLN A 1 165 ? -3.384 7.423 -15.890 1.00 83.56 165 GLN A O 1
ATOM 1202 N N . CYS A 1 166 ? -2.671 5.932 -14.352 1.00 85.06 166 CYS A N 1
ATOM 1203 C CA . CYS A 1 166 ? -1.245 6.229 -14.504 1.00 85.06 166 CYS A CA 1
ATOM 1204 C C . CYS A 1 166 ? -0.631 5.411 -15.659 1.00 85.06 166 CYS A C 1
ATOM 1206 O O . CYS A 1 166 ? -1.048 4.269 -15.883 1.00 85.06 166 CYS A O 1
ATOM 1208 N N . PRO A 1 167 ? 0.387 5.935 -16.362 1.00 85.00 167 PRO A N 1
ATOM 1209 C CA . PRO A 1 167 ? 1.107 5.186 -17.390 1.00 85.00 167 PRO A CA 1
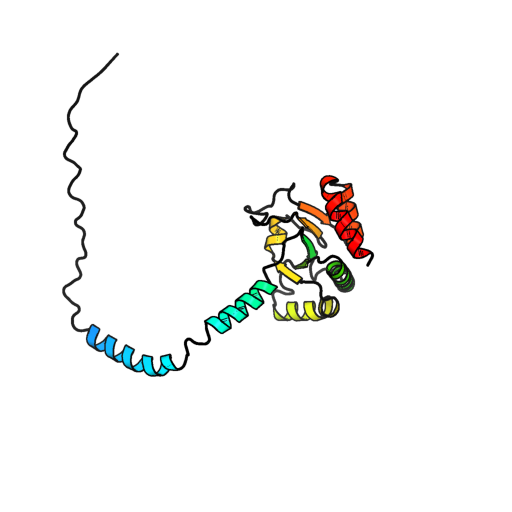ATOM 1210 C C . PRO A 1 167 ? 1.776 3.920 -16.830 1.00 85.00 167 PRO A C 1
ATOM 1212 O O . PRO A 1 167 ? 2.427 3.947 -15.785 1.00 85.00 167 PRO A O 1
ATOM 1215 N N . ALA A 1 168 ? 1.634 2.791 -17.530 1.00 83.44 168 ALA A N 1
ATOM 1216 C CA . ALA A 1 168 ? 2.112 1.482 -17.067 1.00 83.44 168 ALA A CA 1
ATOM 1217 C C . ALA A 1 168 ? 3.646 1.337 -17.030 1.00 83.44 168 ALA A C 1
ATOM 1219 O O . ALA A 1 168 ? 4.167 0.338 -16.536 1.00 83.44 168 ALA A O 1
ATOM 1220 N N . ASP A 1 169 ? 4.401 2.278 -17.586 1.00 84.69 169 ASP A N 1
ATOM 1221 C CA . ASP A 1 169 ? 5.864 2.345 -17.549 1.00 84.69 169 ASP A CA 1
ATOM 1222 C C . ASP A 1 169 ? 6.399 3.054 -16.292 1.00 84.69 169 ASP A C 1
ATOM 1224 O O . ASP A 1 169 ? 7.523 2.778 -15.867 1.00 84.69 169 ASP A O 1
ATOM 1228 N N . GLU A 1 170 ? 5.577 3.873 -15.632 1.00 85.62 170 GLU A N 1
ATOM 1229 C CA . GLU A 1 170 ? 5.965 4.649 -14.445 1.00 85.62 170 GLU A CA 1
ATOM 1230 C C . GLU A 1 170 ? 5.800 3.900 -13.117 1.00 85.62 170 GLU A C 1
ATOM 1232 O O . GLU A 1 170 ? 6.264 4.363 -12.069 1.00 85.62 170 GLU A O 1
ATOM 1237 N N . TYR A 1 171 ? 5.182 2.718 -13.152 1.00 91.44 171 TYR A N 1
ATOM 1238 C CA . TYR A 1 171 ? 5.037 1.844 -11.994 1.00 91.44 171 TYR A CA 1
ATOM 1239 C C . TYR A 1 171 ? 5.269 0.369 -12.332 1.00 91.44 171 TYR A C 1
ATOM 1241 O O . TYR A 1 171 ? 5.291 -0.049 -13.492 1.00 91.44 171 TYR A O 1
ATOM 1249 N N . ALA A 1 172 ? 5.450 -0.443 -11.300 1.00 94.44 172 ALA A N 1
ATOM 1250 C CA . ALA A 1 172 ? 5.354 -1.890 -11.379 1.00 94.44 172 ALA A CA 1
ATOM 1251 C C . ALA A 1 172 ? 4.513 -2.404 -10.212 1.00 94.44 172 ALA A C 1
ATOM 1253 O O . ALA A 1 172 ? 4.452 -1.773 -9.157 1.00 94.44 172 ALA A O 1
ATOM 1254 N N . MET A 1 173 ? 3.837 -3.532 -10.412 1.00 94.94 173 MET A N 1
ATOM 1255 C CA . MET A 1 173 ? 2.923 -4.071 -9.416 1.00 94.94 173 MET A CA 1
ATOM 1256 C C . MET A 1 173 ? 3.012 -5.591 -9.332 1.00 94.94 173 MET A C 1
ATOM 1258 O O . MET A 1 173 ? 3.160 -6.263 -10.351 1.00 94.94 173 MET A O 1
ATOM 1262 N N . ALA A 1 174 ? 2.869 -6.118 -8.120 1.00 97.06 174 ALA A N 1
ATOM 1263 C CA . ALA A 1 174 ? 2.560 -7.518 -7.855 1.00 97.06 174 ALA A CA 1
ATOM 1264 C C . ALA A 1 174 ? 1.305 -7.605 -6.978 1.00 97.06 174 ALA A C 1
ATOM 1266 O O . ALA A 1 174 ? 1.063 -6.728 -6.152 1.00 97.06 174 ALA A O 1
ATOM 1267 N N . VAL A 1 175 ? 0.503 -8.653 -7.146 1.00 96.88 175 VAL A N 1
ATOM 1268 C CA . VAL A 1 175 ? -0.749 -8.857 -6.400 1.00 96.88 175 VAL A CA 1
ATOM 1269 C C . VAL A 1 175 ? -0.759 -10.267 -5.819 1.00 96.88 175 VAL A C 1
ATOM 1271 O O . VAL A 1 175 ? -0.391 -11.213 -6.514 1.00 96.88 175 VAL A O 1
ATOM 1274 N N . GLY A 1 176 ? -1.191 -10.408 -4.564 1.00 94.81 176 GLY A N 1
ATOM 1275 C CA . GLY A 1 176 ? -1.347 -11.700 -3.883 1.00 94.81 176 GLY A CA 1
ATOM 1276 C C . GLY A 1 176 ? -0.868 -11.675 -2.431 1.00 94.81 176 GLY A C 1
ATOM 1277 O O . GLY A 1 176 ? -0.052 -10.836 -2.072 1.00 94.81 176 GLY A O 1
ATOM 1278 N N . ASP A 1 177 ? -1.357 -12.588 -1.582 1.00 93.69 177 ASP A N 1
ATOM 1279 C CA . ASP A 1 177 ? -0.949 -12.665 -0.166 1.00 93.69 177 ASP A CA 1
ATOM 1280 C C . ASP A 1 177 ? 0.456 -13.272 -0.009 1.00 93.69 177 ASP A C 1
ATOM 1282 O O . ASP A 1 177 ? 0.631 -14.442 0.326 1.00 93.69 177 ASP A O 1
ATOM 1286 N N . VAL A 1 178 ? 1.469 -12.463 -0.306 1.00 95.25 178 VAL A N 1
ATOM 1287 C CA . VAL A 1 178 ? 2.890 -12.827 -0.282 1.00 95.25 178 VAL A CA 1
ATOM 1288 C C . VAL A 1 178 ? 3.681 -11.870 0.611 1.00 95.25 178 VAL A C 1
ATOM 1290 O O . VAL A 1 178 ? 3.167 -10.852 1.074 1.00 95.25 178 VAL A O 1
ATOM 1293 N N . SER A 1 179 ? 4.945 -12.194 0.888 1.00 94.31 179 SER A N 1
ATOM 1294 C CA . SER A 1 179 ? 5.834 -11.275 1.602 1.00 94.31 179 SER A CA 1
ATOM 1295 C C . SER A 1 179 ? 6.237 -10.091 0.719 1.00 94.31 179 SER A C 1
ATOM 1297 O O . SER A 1 179 ? 6.331 -10.224 -0.502 1.00 94.31 179 SER A O 1
ATOM 1299 N N . VAL A 1 180 ? 6.567 -8.953 1.339 1.00 95.75 180 VAL A N 1
ATOM 1300 C CA . VAL A 1 180 ? 7.126 -7.791 0.620 1.00 95.75 180 VAL A CA 1
ATOM 1301 C C . VAL A 1 180 ? 8.363 -8.177 -0.201 1.00 95.75 180 VAL A C 1
ATOM 1303 O O . VAL A 1 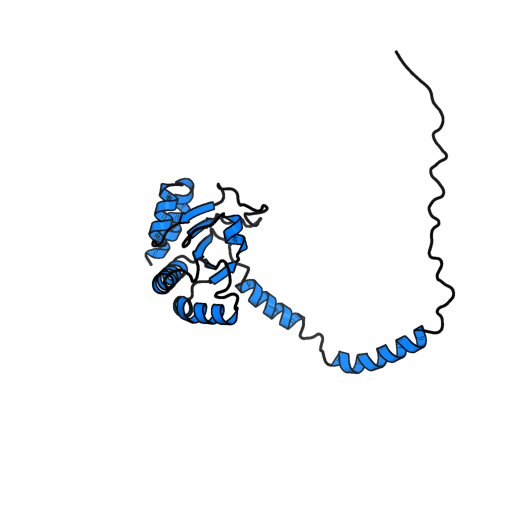180 ? 8.473 -7.804 -1.365 1.00 95.75 180 VAL A O 1
ATOM 1306 N N . GLY A 1 181 ? 9.271 -8.974 0.373 1.00 95.00 181 GLY A N 1
ATOM 1307 C CA . GLY A 1 181 ? 10.479 -9.431 -0.322 1.00 95.00 181 GLY A CA 1
ATOM 1308 C C . GLY A 1 181 ? 10.174 -10.261 -1.573 1.00 95.00 181 GLY A C 1
ATOM 1309 O O . GLY A 1 181 ? 10.772 -10.024 -2.620 1.00 95.00 181 GLY A O 1
ATOM 1310 N N . TYR A 1 182 ? 9.200 -11.171 -1.485 1.00 96.25 182 TYR A N 1
ATOM 1311 C CA . TYR A 1 182 ? 8.761 -11.978 -2.625 1.00 96.25 182 TYR A CA 1
ATOM 1312 C C . TYR A 1 182 ? 8.062 -11.127 -3.694 1.00 96.25 182 TYR A C 1
ATOM 1314 O O . TYR A 1 182 ? 8.320 -11.288 -4.883 1.00 96.25 182 TYR A O 1
ATOM 1322 N N . ALA A 1 183 ? 7.216 -10.174 -3.294 1.00 97.25 183 ALA A N 1
ATOM 1323 C CA . ALA A 1 183 ? 6.571 -9.262 -4.235 1.00 97.25 183 ALA A CA 1
ATOM 1324 C C . ALA A 1 183 ? 7.595 -8.433 -5.032 1.00 97.25 183 ALA A C 1
ATOM 1326 O O . ALA A 1 183 ? 7.469 -8.294 -6.248 1.00 97.25 183 ALA A O 1
ATOM 1327 N N . LEU A 1 184 ? 8.636 -7.924 -4.364 1.00 96.25 184 LEU A N 1
ATOM 1328 C CA . LEU A 1 184 ? 9.728 -7.187 -5.004 1.00 96.25 184 LEU A CA 1
ATOM 1329 C C . LEU A 1 184 ? 10.536 -8.069 -5.966 1.00 96.25 184 LEU A C 1
ATOM 1331 O O . LEU A 1 184 ? 10.895 -7.623 -7.054 1.00 96.25 184 LEU A O 1
ATOM 1335 N N . GLU A 1 185 ? 10.793 -9.324 -5.597 1.00 96.00 185 GLU A N 1
ATOM 1336 C CA . GLU A 1 185 ? 11.427 -10.306 -6.479 1.00 96.00 185 GLU A CA 1
ATOM 1337 C C . GLU A 1 185 ? 10.600 -10.569 -7.740 1.00 96.00 185 GLU A C 1
ATOM 1339 O O . GLU A 1 185 ? 11.132 -10.523 -8.850 1.00 96.00 185 GLU A O 1
ATOM 1344 N N . GLN A 1 186 ? 9.289 -10.756 -7.583 1.00 97.19 186 GLN A N 1
ATOM 1345 C CA . GLN A 1 186 ? 8.383 -10.970 -8.705 1.00 97.19 186 GLN A CA 1
ATOM 1346 C C . GLN A 1 186 ? 8.325 -9.751 -9.635 1.00 97.19 186 GLN A C 1
ATOM 1348 O O . GLN A 1 186 ? 8.344 -9.903 -10.858 1.00 97.19 186 GLN A O 1
ATOM 1353 N N . ILE A 1 187 ? 8.303 -8.537 -9.074 1.00 96.81 187 ILE A N 1
ATOM 1354 C CA . ILE A 1 187 ? 8.379 -7.296 -9.854 1.00 96.81 187 ILE A CA 1
ATOM 1355 C C . ILE A 1 187 ? 9.673 -7.260 -10.675 1.00 96.81 187 ILE A C 1
ATOM 1357 O O . ILE A 1 187 ? 9.619 -6.996 -11.876 1.00 96.81 187 ILE A O 1
ATOM 1361 N N . ALA A 1 188 ? 10.822 -7.563 -10.065 1.00 96.25 188 ALA A N 1
ATOM 1362 C CA . ALA A 1 188 ? 12.111 -7.573 -10.754 1.00 96.25 188 ALA A CA 1
ATOM 1363 C C . ALA A 1 188 ? 12.173 -8.621 -11.876 1.00 96.25 188 ALA A C 1
ATOM 1365 O O . ALA A 1 188 ? 12.739 -8.353 -12.936 1.00 96.25 188 ALA A O 1
ATOM 1366 N N . ALA A 1 189 ? 11.576 -9.795 -11.654 1.00 96.31 189 ALA A N 1
ATOM 1367 C CA . ALA A 1 189 ? 11.543 -10.886 -12.621 1.00 96.31 189 ALA A CA 1
ATOM 1368 C C . ALA A 1 189 ? 10.708 -10.537 -13.864 1.00 96.31 189 ALA A C 1
ATOM 1370 O O . ALA A 1 189 ? 11.146 -10.768 -14.989 1.00 96.31 189 ALA A O 1
ATOM 1371 N N . VAL A 1 190 ? 9.520 -9.951 -13.674 1.00 95.62 190 VAL A N 1
ATOM 1372 C CA . VAL A 1 190 ? 8.617 -9.582 -14.781 1.00 95.62 190 VAL A CA 1
ATOM 1373 C C . VAL A 1 190 ? 9.059 -8.284 -15.460 1.00 95.62 190 VAL A C 1
ATOM 1375 O O . VAL A 1 190 ? 8.865 -8.103 -16.662 1.00 95.62 190 VAL A O 1
ATOM 1378 N N . ARG A 1 191 ? 9.652 -7.356 -14.701 1.00 95.25 191 ARG A N 1
ATOM 1379 C CA . ARG A 1 191 ? 10.048 -6.022 -15.164 1.00 95.25 191 ARG A CA 1
ATOM 1380 C C . ARG A 1 191 ? 11.517 -5.749 -14.799 1.00 95.25 191 ARG A C 1
ATOM 1382 O O . ARG A 1 191 ? 11.776 -4.984 -13.869 1.00 95.25 191 ARG A O 1
ATOM 1389 N N . PRO A 1 192 ? 12.496 -6.275 -15.565 1.00 94.94 192 PRO A N 1
ATOM 1390 C CA . PRO A 1 192 ? 13.923 -6.169 -15.228 1.00 94.94 192 PRO A CA 1
ATOM 1391 C C . PRO A 1 192 ? 14.439 -4.738 -15.020 1.00 94.94 192 PRO A C 1
ATOM 1393 O O . PRO A 1 192 ? 15.345 -4.520 -14.220 1.00 94.94 192 PRO A O 1
ATOM 1396 N N . GLY A 1 193 ? 13.830 -3.741 -15.676 1.00 92.81 193 GLY A N 1
ATOM 1397 C CA . GLY A 1 193 ? 14.157 -2.321 -15.476 1.00 92.81 193 GLY A CA 1
ATOM 1398 C C . GLY A 1 193 ? 13.919 -1.798 -14.050 1.00 92.81 193 GLY A C 1
ATOM 1399 O O . GLY A 1 193 ? 14.445 -0.749 -13.693 1.00 92.81 193 GLY A O 1
ATOM 1400 N N . TRP A 1 194 ? 13.168 -2.531 -13.222 1.00 93.44 194 TRP A N 1
ATOM 1401 C CA . TRP A 1 194 ? 12.894 -2.202 -11.820 1.00 93.44 194 TRP A CA 1
ATOM 1402 C C . TRP A 1 194 ? 13.865 -2.874 -10.842 1.00 93.44 194 TRP A C 1
ATOM 1404 O O . TRP A 1 194 ? 13.878 -2.519 -9.664 1.00 93.44 194 TRP A O 1
ATOM 1414 N N . LYS A 1 195 ? 14.718 -3.789 -11.326 1.00 94.94 195 LYS A N 1
ATOM 1415 C CA . LYS A 1 195 ? 15.630 -4.586 -10.498 1.00 94.94 195 LYS A CA 1
ATOM 1416 C C . LYS A 1 195 ? 16.530 -3.753 -9.568 1.00 94.94 195 LYS A C 1
ATOM 1418 O O . LYS A 1 195 ? 16.597 -4.085 -8.386 1.00 94.94 195 LYS A O 1
ATOM 1423 N N . PRO A 1 196 ? 17.182 -2.658 -10.017 1.00 93.25 196 PRO A N 1
ATOM 1424 C CA . PRO A 1 196 ? 18.044 -1.875 -9.124 1.00 93.25 196 PRO A CA 1
ATOM 1425 C C . PRO A 1 196 ? 17.296 -1.325 -7.899 1.00 93.25 196 PRO A C 1
ATOM 1427 O O . PRO A 1 196 ? 17.830 -1.275 -6.789 1.00 93.25 196 PRO A O 1
ATOM 1430 N N . LEU A 1 197 ? 16.032 -0.943 -8.094 1.00 90.81 197 LEU A N 1
ATOM 1431 C CA . LEU A 1 197 ? 15.186 -0.419 -7.033 1.00 90.81 197 LEU A CA 1
ATOM 1432 C C . LEU A 1 197 ? 14.713 -1.528 -6.085 1.00 90.81 197 LEU A C 1
ATOM 1434 O O . LEU A 1 197 ? 14.838 -1.396 -4.868 1.00 90.81 197 LEU A O 1
ATOM 1438 N N . THR A 1 198 ? 14.214 -2.638 -6.630 1.00 94.19 198 THR A N 1
ATOM 1439 C CA . THR A 1 198 ? 13.761 -3.774 -5.818 1.00 94.19 198 THR A CA 1
ATOM 1440 C C . THR A 1 198 ? 14.899 -4.371 -4.995 1.00 94.19 198 THR A C 1
ATOM 1442 O O . THR A 1 198 ? 14.679 -4.721 -3.841 1.00 94.19 198 THR A O 1
ATOM 1445 N N . ASP A 1 199 ? 16.115 -4.449 -5.547 1.00 93.88 199 ASP A N 1
ATOM 1446 C CA . ASP A 1 199 ? 17.293 -4.955 -4.835 1.00 93.88 199 ASP A CA 1
ATOM 1447 C C . ASP A 1 199 ? 17.618 -4.074 -3.622 1.00 93.88 199 ASP A C 1
ATOM 1449 O O . ASP A 1 199 ? 17.821 -4.579 -2.520 1.00 93.88 199 ASP A O 1
ATOM 1453 N N . THR A 1 200 ? 17.586 -2.750 -3.801 1.00 91.44 200 THR A N 1
ATOM 1454 C CA . THR A 1 200 ? 17.832 -1.787 -2.717 1.00 91.44 200 THR A CA 1
ATOM 1455 C C . THR A 1 200 ? 16.838 -1.971 -1.568 1.00 91.44 200 THR A C 1
ATOM 1457 O O . THR A 1 200 ? 17.236 -2.010 -0.405 1.00 91.44 200 THR A O 1
ATOM 1460 N N . MET A 1 201 ? 15.550 -2.135 -1.882 1.00 91.06 201 MET A N 1
ATOM 1461 C CA . MET A 1 201 ? 14.505 -2.358 -0.875 1.00 91.06 201 MET A CA 1
ATOM 1462 C C . MET A 1 201 ? 14.603 -3.743 -0.225 1.00 91.06 201 MET A C 1
ATOM 1464 O O . MET A 1 201 ? 14.394 -3.885 0.977 1.00 91.06 201 MET A O 1
ATOM 1468 N N . ARG A 1 202 ? 14.974 -4.780 -0.984 1.00 91.88 202 ARG A N 1
ATOM 1469 C CA . ARG A 1 202 ? 15.187 -6.129 -0.437 1.00 91.88 202 ARG A CA 1
ATOM 1470 C C . ARG A 1 202 ? 16.318 -6.160 0.590 1.00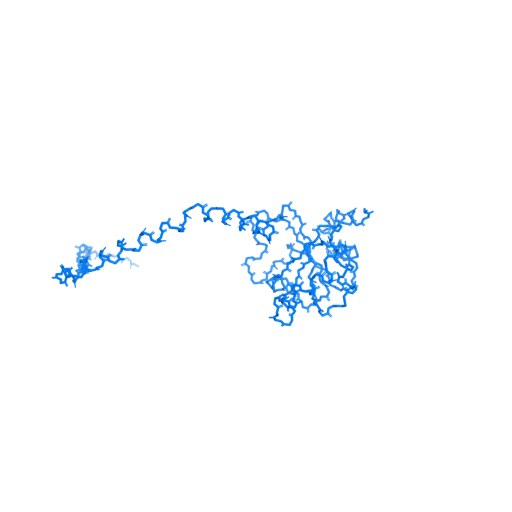 91.88 202 ARG A C 1
ATOM 1472 O O . ARG A 1 202 ? 16.148 -6.785 1.629 1.00 91.88 202 ARG A O 1
ATOM 1479 N N . LEU A 1 203 ? 17.407 -5.424 0.366 1.00 90.94 203 LEU A N 1
ATOM 1480 C CA . LEU A 1 203 ? 18.503 -5.306 1.339 1.00 90.94 203 LEU A CA 1
ATOM 1481 C C . LEU A 1 203 ? 18.064 -4.671 2.672 1.00 90.94 203 LEU A C 1
ATOM 1483 O O . LEU A 1 203 ? 18.713 -4.872 3.697 1.00 90.94 203 LEU A O 1
ATOM 1487 N N . GLN A 1 204 ? 16.974 -3.898 2.687 1.00 86.69 204 GLN A N 1
ATOM 1488 C CA . GLN A 1 204 ? 16.408 -3.350 3.924 1.00 86.69 204 GLN A CA 1
ATOM 1489 C C . GLN A 1 204 ? 15.598 -4.393 4.710 1.00 86.69 204 GLN A C 1
ATOM 1491 O O . GLN A 1 204 ? 15.490 -4.276 5.925 1.00 86.69 204 GLN A O 1
ATOM 1496 N N . MET A 1 205 ? 15.065 -5.430 4.051 1.00 85.69 205 MET A N 1
ATOM 1497 C CA . MET A 1 205 ? 14.323 -6.518 4.710 1.00 85.69 205 MET A CA 1
ATOM 1498 C C . MET A 1 205 ? 15.220 -7.466 5.511 1.00 85.69 205 MET A C 1
ATOM 1500 O O . MET A 1 205 ? 14.729 -8.145 6.409 1.00 85.69 205 MET A O 1
ATOM 1504 N N . GLU A 1 206 ? 16.506 -7.542 5.166 1.00 79.12 206 GLU A N 1
ATOM 1505 C CA . GLU A 1 206 ? 17.491 -8.439 5.789 1.00 79.12 206 GLU A CA 1
ATOM 1506 C C . GLU A 1 206 ? 18.088 -7.872 7.091 1.00 79.12 206 GLU A C 1
ATOM 1508 O O . GLU A 1 206 ? 18.874 -8.547 7.754 1.00 79.12 206 GLU A O 1
ATOM 1513 N N . LYS A 1 207 ? 17.709 -6.643 7.461 1.00 64.31 207 LYS A N 1
ATOM 1514 C CA . LYS A 1 207 ? 18.112 -5.956 8.695 1.00 64.31 207 LYS A CA 1
ATOM 1515 C C . LYS A 1 207 ? 17.027 -6.066 9.769 1.00 64.31 207 LYS A C 1
ATOM 1517 O O . LYS A 1 207 ? 17.402 -6.219 10.950 1.00 64.31 207 LYS A O 1
#

Sequence (207 aa):
MRAAAANLLTTLLTTASVVICESARAQAGLTRQYNDSSQQSSADAARVSSTDLSALAAVYERAAGTVASQETGPALLILVSFSMPPASLVRLAEQARRVGAVLVLNGLKEDSLTATAQAVRQVFGAAGAPLQIDPRVFKHYGVTAVPAFLLRRASVSQPPCATEQCPADEYAMAVGDVSVGYALEQIAAVRPGWKPLTDTMRLQMEK

Radius of gyration: 30.12 Å; chains: 1; bounding box: 50×71×85 Å

Secondary structure (DSSP, 8-state):
---------SSSSS---------TTS-SSSHHHHHHHHHHTTTTGGGS-TTSHHHHHHHHHHHHHHHS---SSPEEEEEE-TTS-HHHHHHHHHHHHHTTPEEEESS-GGG-HHHHHHHHHHHHTTT---EEE-HHHHHHTT--SSSEEEEE---SSS-S-SSSS--TTSEEEEESS--HHHHHHHHHHH-GGGHHHHHHHHHHHT-

pLDDT: mean 75.85, std 20.22, range [35.31, 97.88]